Protein AF-A0A2V2U8J4-F1 (afdb_monomer_lite)

Sequence (188 aa):
MPHGMDAANDRAPTIDEIQKHIEYPDRRIRPIVYTMVSSGIRIGAWDYLQWKHVTPVNDDKDDIRAANLVVYAGDSEEYFSFITAEAYKSLKDWMDFRVSCGEKITGESWVIRDIWQTTNITYGANLGLATSPKKLKSSGIKRLLERALWEQGLRHPLPDGMKRHEWKAAHGFRKFYKSHAEQMMKPH

Foldseek 3Di:
DDDDPCPDQQAFDDPVLLVLLLPQPPLVRVLVLQCCLFFLDFLQQLQVDFQLQWAFDADPVRHGAKTKGFTPPPDPPTDITIGGPSSVVSLVVVVVVLVVLVADGDRRHRSDFFAADSDPDPDPDPGDGSPDTDRQGSVNVQVVSVVSCVVSVVDDDDDPPDDDDSHRRSVSSSNSCVVPPVVVPDDD

Radius of gyration: 18.16 Å; chains: 1; bounding box: 56×49×40 Å

pLDDT: mean 82.37, std 16.65, range [34.22, 97.12]

Secondary structure (DSSP, 8-state):
----------PPPPHHHHHHHHTSS-TTHHHHHHHHHHH---GGGGGT-BGGGEEEEE-TTS-EEEEEEEETTTSTT-EEEEEEHHHHHHHHHHHHHHHHTT----TTSBSSB--B--S-------PBPTTS--B--HHHHHHHHHHHHHHTTS--PPPTT----S--HHHHHHHHHHHHTTTTSS--

Structure (mmCIF, N/CA/C/O backbone):
data_AF-A0A2V2U8J4-F1
#
_entry.id   AF-A0A2V2U8J4-F1
#
loop_
_atom_site.group_PDB
_atom_site.id
_atom_site.type_symbol
_atom_site.label_atom_id
_atom_site.label_alt_id
_atom_site.label_comp_id
_atom_site.label_asym_id
_atom_site.label_entity_id
_atom_site.label_seq_id
_atom_site.pdbx_PDB_ins_code
_atom_site.Cartn_x
_atom_site.Cartn_y
_atom_site.Cartn_z
_atom_site.occupancy
_atom_site.B_iso_or_equiv
_atom_site.auth_seq_id
_atom_site.auth_comp_id
_atom_site.auth_asym_id
_atom_site.auth_atom_id
_atom_site.pdbx_PDB_model_num
ATOM 1 N N . MET A 1 1 ? 30.715 23.364 -22.825 1.00 34.22 1 MET A N 1
ATOM 2 C CA . MET A 1 1 ? 29.429 23.327 -22.093 1.00 34.22 1 MET A CA 1
ATOM 3 C C . MET A 1 1 ? 29.379 22.022 -21.312 1.00 34.22 1 MET A C 1
ATOM 5 O O . MET A 1 1 ? 29.713 21.011 -21.921 1.00 34.22 1 MET A O 1
ATOM 9 N N . PRO A 1 2 ? 29.062 21.995 -20.007 1.00 39.38 2 PRO A N 1
ATOM 10 C CA . PRO A 1 2 ? 28.991 20.736 -19.280 1.00 39.38 2 PRO A CA 1
ATOM 11 C C . PRO A 1 2 ? 27.713 19.985 -19.668 1.00 39.38 2 PRO A C 1
ATOM 13 O O . PRO A 1 2 ? 26.628 20.561 -19.715 1.00 39.38 2 PRO A O 1
ATOM 16 N N . HIS A 1 3 ? 27.873 18.700 -19.969 1.00 36.25 3 HIS A N 1
ATOM 17 C CA . HIS A 1 3 ? 26.808 17.761 -20.291 1.00 36.25 3 HIS A CA 1
ATOM 18 C C . HIS A 1 3 ? 25.951 17.549 -19.035 1.00 36.25 3 HIS A C 1
ATOM 20 O O . HIS A 1 3 ? 26.442 17.042 -18.024 1.00 36.25 3 HIS A O 1
ATOM 26 N N . GLY A 1 4 ? 24.687 17.976 -19.072 1.00 34.59 4 GLY A N 1
ATOM 27 C CA . GLY A 1 4 ? 23.721 17.638 -18.031 1.00 34.59 4 GLY A CA 1
ATOM 28 C C . GLY A 1 4 ? 23.604 16.120 -17.945 1.00 34.59 4 GLY A C 1
ATOM 29 O O . GLY A 1 4 ? 23.292 15.477 -18.941 1.00 34.59 4 GLY A O 1
ATOM 30 N N . MET A 1 5 ? 23.914 15.548 -16.782 1.00 38.03 5 MET A N 1
ATOM 31 C CA . MET A 1 5 ? 23.689 14.130 -16.515 1.00 38.03 5 MET A CA 1
ATOM 32 C C . MET A 1 5 ? 22.206 13.812 -16.728 1.00 38.03 5 MET A C 1
ATOM 34 O O . MET A 1 5 ? 21.353 14.425 -16.084 1.00 38.03 5 MET A O 1
ATOM 38 N N . ASP A 1 6 ? 21.917 12.829 -17.580 1.00 38.84 6 ASP A N 1
ATOM 39 C CA . ASP A 1 6 ? 20.588 12.256 -17.801 1.00 38.84 6 ASP A CA 1
ATOM 40 C C . ASP A 1 6 ? 20.015 11.668 -16.500 1.00 38.84 6 ASP A C 1
ATOM 42 O O . ASP A 1 6 ? 20.072 10.471 -16.213 1.00 38.84 6 ASP A O 1
ATOM 46 N N . ALA A 1 7 ? 19.431 12.522 -15.666 1.00 38.97 7 ALA A N 1
ATOM 47 C CA . ALA A 1 7 ? 18.685 12.122 -14.480 1.00 38.97 7 ALA A CA 1
ATOM 48 C C . ALA A 1 7 ? 17.275 11.582 -14.822 1.00 38.97 7 ALA A C 1
ATOM 50 O O . ALA A 1 7 ? 16.484 11.329 -13.912 1.00 38.97 7 ALA A O 1
ATOM 51 N N . ALA A 1 8 ? 16.944 11.396 -16.107 1.00 43.91 8 ALA A N 1
ATOM 52 C CA . ALA A 1 8 ? 15.561 11.401 -16.589 1.00 43.91 8 ALA A CA 1
ATOM 53 C C . ALA A 1 8 ? 15.042 10.118 -17.277 1.00 43.91 8 ALA A C 1
ATOM 55 O O . ALA A 1 8 ? 13.841 10.041 -17.505 1.00 43.91 8 ALA A O 1
ATOM 56 N N . ASN A 1 9 ? 15.856 9.086 -17.537 1.00 50.38 9 ASN A N 1
ATOM 57 C CA . ASN A 1 9 ? 15.427 7.940 -18.370 1.00 50.38 9 ASN A CA 1
ATOM 58 C C . ASN A 1 9 ? 14.847 6.724 -17.611 1.00 50.38 9 ASN A C 1
ATOM 60 O O . ASN A 1 9 ? 14.839 5.620 -18.142 1.00 50.38 9 ASN A O 1
ATOM 64 N N . ASP A 1 10 ? 14.341 6.890 -16.383 1.00 65.12 10 ASP A N 1
ATOM 65 C CA . ASP A 1 10 ? 13.552 5.820 -15.742 1.00 65.12 10 ASP A CA 1
ATOM 66 C C . ASP A 1 10 ? 12.086 5.943 -16.224 1.00 65.12 10 ASP A C 1
ATOM 68 O O . ASP A 1 10 ? 11.428 6.945 -15.909 1.00 65.12 10 ASP A O 1
ATOM 72 N N . ARG A 1 11 ? 11.551 4.958 -16.958 1.00 79.88 11 ARG A N 1
ATOM 73 C CA . ARG A 1 11 ? 10.154 4.969 -17.446 1.00 79.88 11 ARG A CA 1
ATOM 74 C C . ARG A 1 11 ? 9.144 4.658 -16.333 1.00 79.88 11 ARG A C 1
ATOM 76 O O . ARG A 1 11 ? 9.507 4.204 -15.246 1.00 79.88 11 ARG A O 1
ATOM 83 N N . ALA A 1 12 ? 7.863 4.920 -16.584 1.00 83.75 12 ALA A N 1
ATOM 84 C CA . ALA A 1 12 ? 6.789 4.368 -15.759 1.00 83.75 12 ALA A CA 1
ATOM 85 C C . ALA A 1 12 ? 6.578 2.875 -16.107 1.00 83.75 12 ALA A C 1
ATOM 87 O O . ALA A 1 12 ? 6.798 2.494 -17.264 1.00 83.75 12 ALA A O 1
ATOM 88 N N . PRO A 1 13 ? 6.178 2.028 -15.140 1.00 84.62 13 PRO A N 1
ATOM 89 C CA . PRO A 1 13 ? 5.751 0.666 -15.439 1.00 84.62 13 PRO A CA 1
ATOM 90 C C . PRO A 1 13 ? 4.494 0.678 -16.318 1.00 84.62 13 PRO A C 1
ATOM 92 O O . PRO A 1 13 ? 3.696 1.610 -16.239 1.00 84.62 13 PRO A O 1
ATOM 95 N N . THR A 1 14 ? 4.309 -0.343 -17.146 1.00 87.69 14 THR A N 1
ATOM 96 C CA . THR A 1 14 ? 3.076 -0.532 -17.922 1.00 87.69 14 THR A CA 1
ATOM 97 C C . THR A 1 14 ? 1.972 -1.141 -17.053 1.00 87.69 14 THR A C 1
ATOM 99 O O . THR A 1 14 ? 2.229 -1.645 -15.956 1.00 87.69 14 THR A O 1
ATOM 102 N N . ILE A 1 15 ? 0.728 -1.114 -17.541 1.00 87.81 15 ILE A N 1
ATOM 103 C CA . ILE A 1 15 ? -0.401 -1.768 -16.861 1.00 87.81 15 ILE A CA 1
ATOM 104 C C . ILE A 1 15 ? -0.136 -3.274 -16.715 1.00 87.81 15 ILE A C 1
ATOM 106 O O . ILE A 1 15 ? -0.320 -3.803 -15.623 1.00 87.81 15 ILE A O 1
ATOM 110 N N . ASP A 1 16 ? 0.380 -3.932 -17.754 1.00 88.94 16 ASP A N 1
ATOM 111 C CA . ASP A 1 16 ? 0.700 -5.366 -17.729 1.00 88.94 16 ASP A CA 1
ATOM 112 C C . ASP A 1 16 ? 1.779 -5.699 -16.688 1.00 88.94 16 ASP A C 1
ATOM 114 O O . ASP A 1 16 ? 1.677 -6.687 -15.963 1.00 88.94 16 ASP A O 1
ATOM 118 N N . GLU A 1 17 ? 2.802 -4.848 -16.548 1.00 89.00 17 GLU A N 1
ATOM 119 C CA . GLU A 1 17 ? 3.827 -5.022 -15.513 1.00 89.00 17 GLU A CA 1
ATOM 120 C C . GLU A 1 17 ? 3.247 -4.850 -14.105 1.00 89.00 17 GLU A C 1
ATOM 122 O O . GLU A 1 17 ? 3.617 -5.589 -13.192 1.00 89.00 17 GLU A O 1
ATOM 127 N N . ILE A 1 18 ? 2.324 -3.900 -13.916 1.00 90.56 18 ILE A N 1
ATOM 128 C CA . ILE A 1 18 ? 1.610 -3.716 -12.646 1.00 90.56 18 ILE A CA 1
ATOM 129 C C . ILE A 1 18 ? 0.734 -4.941 -12.351 1.00 90.56 18 ILE A C 1
ATOM 131 O O . ILE A 1 18 ? 0.767 -5.441 -11.225 1.00 90.56 18 ILE A O 1
ATOM 135 N N . GLN A 1 19 ? -0.005 -5.446 -13.343 1.00 91.25 19 GLN A N 1
ATOM 136 C CA . GLN A 1 19 ? -0.848 -6.640 -13.223 1.00 91.25 19 GLN A CA 1
ATOM 137 C C . GLN A 1 19 ? -0.022 -7.872 -12.849 1.00 91.25 19 GLN A C 1
ATOM 139 O O . GLN A 1 19 ? -0.317 -8.537 -11.859 1.00 91.25 19 GLN A O 1
ATOM 144 N N . LYS A 1 20 ? 1.093 -8.114 -13.539 1.00 92.19 20 LYS A N 1
ATOM 145 C CA . LYS A 1 20 ? 1.993 -9.217 -13.196 1.00 92.19 20 LYS A CA 1
ATOM 146 C C . LYS A 1 20 ? 2.594 -9.060 -11.797 1.00 92.19 20 LYS A C 1
ATOM 148 O O . LYS A 1 20 ? 2.809 -10.031 -11.077 1.00 92.19 20 LYS A O 1
ATOM 153 N N . HIS A 1 21 ? 2.853 -7.827 -11.361 1.00 90.31 21 HIS A N 1
ATOM 154 C CA . HIS A 1 21 ? 3.404 -7.590 -10.033 1.00 90.31 21 HIS A CA 1
ATOM 155 C C . HIS A 1 21 ? 2.421 -7.950 -8.907 1.00 90.31 21 HIS A C 1
ATOM 157 O O . HIS A 1 21 ? 2.830 -8.546 -7.911 1.00 90.31 21 HIS A O 1
ATOM 163 N N . ILE A 1 22 ? 1.129 -7.639 -9.064 1.00 92.56 22 ILE A N 1
ATOM 164 C CA . ILE A 1 22 ? 0.084 -7.949 -8.066 1.00 92.56 22 ILE A CA 1
ATOM 165 C C . ILE A 1 22 ? -0.332 -9.428 -8.024 1.00 92.56 22 ILE A C 1
ATOM 167 O O . ILE A 1 22 ? -1.088 -9.820 -7.128 1.00 92.56 22 ILE A O 1
ATOM 171 N N . GLU A 1 23 ? 0.130 -10.238 -8.978 1.00 91.69 23 GLU A N 1
ATOM 172 C CA . GLU A 1 23 ? -0.013 -11.701 -8.982 1.00 91.69 23 GLU A CA 1
ATOM 173 C C . GLU A 1 23 ? 0.997 -12.391 -8.058 1.00 91.69 23 GLU A C 1
ATOM 175 O O . GLU A 1 23 ? 0.894 -13.591 -7.801 1.00 91.69 23 GLU A O 1
ATOM 180 N N . TYR A 1 24 ? 1.957 -11.645 -7.503 1.00 91.69 24 TYR A N 1
ATOM 181 C CA . TYR A 1 24 ? 2.875 -12.187 -6.514 1.00 91.69 24 TYR A CA 1
ATOM 182 C C . TYR A 1 24 ? 2.126 -12.725 -5.280 1.00 91.69 24 TYR A C 1
ATOM 184 O O . TYR A 1 24 ? 1.291 -12.014 -4.718 1.00 91.69 24 TYR A O 1
ATOM 192 N N . PRO A 1 25 ? 2.434 -13.955 -4.817 1.00 88.62 25 PRO A N 1
ATOM 193 C CA . PRO A 1 25 ? 1.610 -14.680 -3.844 1.00 88.62 25 PRO A CA 1
ATOM 194 C C . PRO A 1 25 ? 1.528 -14.033 -2.452 1.00 88.62 25 PRO A C 1
ATOM 196 O O . PRO A 1 25 ? 0.667 -14.394 -1.648 1.00 88.62 25 PRO A O 1
ATOM 199 N N . ASP A 1 26 ? 2.397 -13.072 -2.135 1.00 89.50 26 ASP A N 1
ATOM 200 C CA . ASP A 1 26 ? 2.300 -12.320 -0.884 1.00 89.50 26 ASP A CA 1
ATOM 201 C C . ASP A 1 26 ? 1.118 -11.339 -0.918 1.00 89.50 26 ASP A C 1
ATOM 203 O O . ASP A 1 26 ? 1.124 -10.340 -1.642 1.00 89.50 26 ASP A O 1
ATOM 207 N N . ARG A 1 27 ? 0.129 -11.599 -0.053 1.00 91.50 27 ARG A N 1
ATOM 208 C CA . ARG A 1 27 ? -1.113 -10.819 0.095 1.00 91.50 27 ARG A CA 1
ATOM 209 C C . ARG A 1 27 ? -0.892 -9.325 0.333 1.00 91.50 27 ARG A C 1
ATOM 211 O O . ARG A 1 27 ? -1.808 -8.548 0.095 1.00 91.50 27 ARG A O 1
ATOM 218 N N . ARG A 1 28 ? 0.292 -8.909 0.793 1.00 93.31 28 ARG A N 1
ATOM 219 C CA . ARG A 1 28 ? 0.628 -7.497 1.027 1.00 93.31 28 ARG A CA 1
ATOM 220 C C . ARG A 1 28 ? 0.976 -6.752 -0.257 1.00 93.31 28 ARG A C 1
ATOM 222 O O . ARG A 1 28 ? 0.834 -5.535 -0.285 1.00 93.31 28 ARG A O 1
ATOM 229 N N . ILE A 1 29 ? 1.426 -7.433 -1.315 1.00 94.25 29 ILE A N 1
ATOM 230 C CA . ILE A 1 29 ? 1.850 -6.756 -2.550 1.00 94.25 29 ILE A CA 1
ATOM 231 C C . ILE A 1 29 ? 0.685 -6.021 -3.196 1.00 94.25 29 ILE A C 1
ATOM 233 O O . ILE A 1 29 ? 0.793 -4.827 -3.458 1.00 94.25 29 ILE A O 1
ATOM 237 N N . ARG A 1 30 ? -0.441 -6.707 -3.404 1.00 94.81 30 ARG A N 1
ATOM 238 C CA . ARG A 1 30 ? -1.624 -6.131 -4.052 1.00 94.81 30 ARG A CA 1
ATOM 239 C C . ARG A 1 30 ? -2.100 -4.816 -3.406 1.00 94.81 30 ARG A C 1
ATOM 241 O O . ARG A 1 30 ? -2.141 -3.816 -4.123 1.00 94.81 30 ARG A O 1
ATOM 248 N N . PRO A 1 31 ? -2.389 -4.749 -2.088 1.00 96.00 31 PRO A N 1
ATOM 249 C CA . PRO A 1 31 ? -2.800 -3.499 -1.454 1.00 96.00 31 PRO A CA 1
ATOM 250 C C . PRO A 1 31 ? -1.722 -2.411 -1.520 1.00 96.00 31 PRO A C 1
ATOM 252 O O . PRO A 1 31 ? -2.055 -1.249 -1.745 1.00 96.00 31 PRO A O 1
ATOM 255 N N . ILE A 1 32 ? -0.437 -2.759 -1.374 1.00 95.69 32 ILE A N 1
ATOM 256 C CA . ILE A 1 32 ? 0.660 -1.781 -1.463 1.00 95.69 32 ILE A CA 1
ATOM 257 C C . ILE A 1 32 ? 0.728 -1.173 -2.866 1.00 95.69 32 ILE A C 1
ATOM 259 O O . ILE A 1 32 ? 0.748 0.049 -3.005 1.00 95.69 32 ILE A O 1
ATOM 263 N N . VAL A 1 33 ? 0.756 -2.013 -3.902 1.00 94.62 33 VAL A N 1
ATOM 264 C CA . VAL A 1 33 ? 0.893 -1.576 -5.296 1.00 94.62 33 VAL A CA 1
ATOM 265 C C . VAL A 1 33 ? -0.298 -0.718 -5.700 1.00 94.62 33 VAL A C 1
ATOM 267 O O . VAL A 1 33 ? -0.092 0.399 -6.166 1.00 94.62 33 VAL A O 1
ATOM 270 N N . TYR A 1 34 ? -1.528 -1.173 -5.453 1.00 95.06 34 TYR A N 1
ATOM 271 C CA . TYR A 1 34 ? -2.722 -0.395 -5.784 1.00 95.06 34 TYR A CA 1
A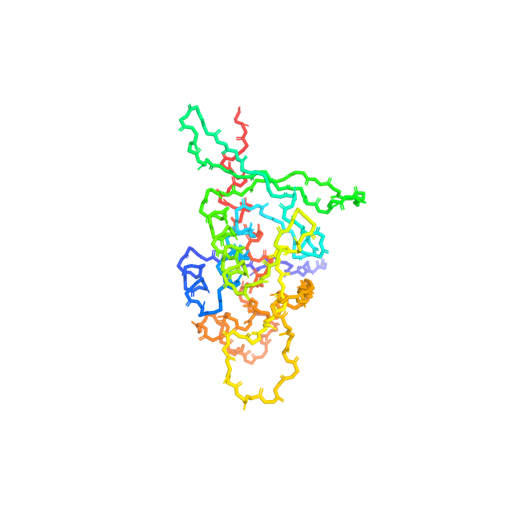TOM 272 C C . TYR A 1 34 ? -2.781 0.942 -5.053 1.00 95.06 34 TYR A C 1
ATOM 274 O O . TYR A 1 34 ? -3.079 1.956 -5.680 1.00 95.06 34 TYR A O 1
ATOM 282 N N . THR A 1 35 ? -2.429 0.983 -3.766 1.00 95.31 35 THR A N 1
ATOM 283 C CA . THR A 1 35 ? -2.361 2.246 -3.017 1.00 95.31 35 THR A CA 1
ATOM 284 C C . THR A 1 35 ? -1.351 3.192 -3.660 1.00 95.31 35 THR A C 1
ATOM 286 O O . THR A 1 35 ? -1.683 4.339 -3.941 1.00 95.31 35 THR A O 1
ATOM 289 N N . MET A 1 36 ? -0.132 2.731 -3.956 1.00 93.94 36 MET A N 1
ATOM 290 C CA . MET A 1 36 ? 0.917 3.587 -4.527 1.00 93.94 36 MET A CA 1
ATOM 291 C C . MET A 1 36 ? 0.596 4.074 -5.944 1.00 93.94 36 MET A C 1
ATOM 293 O O . MET A 1 36 ? 0.902 5.217 -6.276 1.00 93.94 36 MET A O 1
ATOM 297 N N . VAL A 1 37 ? -0.015 3.217 -6.763 1.00 93.19 37 VAL A N 1
ATOM 298 C CA . VAL A 1 37 ? -0.420 3.526 -8.141 1.00 93.19 37 VAL A CA 1
ATOM 299 C C . VAL A 1 37 ? -1.605 4.497 -8.184 1.00 93.19 37 VAL A C 1
ATOM 301 O O . VAL A 1 37 ? -1.643 5.340 -9.075 1.00 93.19 37 VAL A O 1
ATOM 304 N N . SER A 1 38 ? -2.538 4.422 -7.228 1.00 92.88 38 SER A N 1
ATOM 305 C CA . SER A 1 38 ? -3.745 5.269 -7.211 1.00 92.88 38 SER A CA 1
ATOM 306 C C . SER A 1 38 ? -3.598 6.596 -6.467 1.00 92.88 38 SER A C 1
ATOM 308 O O . SER A 1 38 ? -4.267 7.544 -6.844 1.00 92.88 38 SER A O 1
ATOM 310 N N . SER A 1 39 ? -2.727 6.682 -5.457 1.00 92.44 39 SER A N 1
ATOM 311 C CA . SER A 1 39 ? -2.531 7.905 -4.647 1.00 92.44 39 SER A CA 1
ATOM 312 C C . SER A 1 39 ? -1.258 8.683 -4.970 1.00 92.44 39 SER A C 1
ATOM 314 O O . SER A 1 39 ? -1.080 9.829 -4.552 1.00 92.44 39 SER A O 1
ATOM 316 N N . GLY A 1 40 ? -0.296 8.042 -5.638 1.00 90.06 40 GLY A N 1
ATOM 317 C CA . GLY A 1 40 ? 1.010 8.637 -5.910 1.00 90.06 40 GLY A CA 1
ATOM 318 C C . GLY A 1 40 ? 1.862 8.907 -4.661 1.00 90.06 40 GLY A C 1
ATOM 319 O O . GLY A 1 40 ? 2.853 9.646 -4.753 1.00 90.06 40 GLY A O 1
ATOM 320 N N . ILE A 1 41 ? 1.529 8.331 -3.497 1.00 93.12 41 ILE A N 1
ATOM 321 C CA . ILE A 1 41 ? 2.289 8.534 -2.256 1.00 93.12 41 ILE A CA 1
ATOM 322 C C . ILE A 1 41 ? 3.754 8.109 -2.386 1.00 93.12 41 ILE A C 1
ATOM 324 O O . ILE A 1 41 ? 4.131 7.212 -3.144 1.00 93.12 41 ILE A O 1
ATOM 328 N N . ARG A 1 42 ? 4.624 8.766 -1.615 1.00 91.62 42 ARG A N 1
ATOM 329 C CA . ARG A 1 42 ? 6.026 8.344 -1.485 1.00 91.62 42 ARG A CA 1
ATOM 330 C C . ARG A 1 42 ? 6.096 7.099 -0.606 1.00 91.62 42 ARG A C 1
ATOM 332 O O . ARG A 1 42 ? 5.315 6.953 0.325 1.00 91.62 42 ARG A O 1
ATOM 33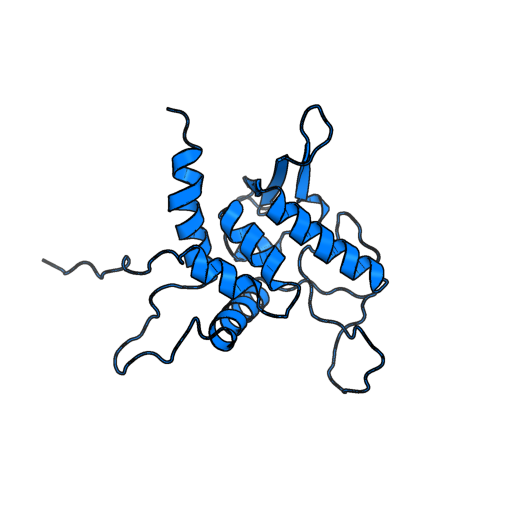9 N N . ILE A 1 43 ? 7.104 6.252 -0.817 1.00 92.69 43 ILE A N 1
ATOM 340 C CA . ILE A 1 43 ? 7.282 5.040 -0.001 1.00 92.69 43 ILE A CA 1
ATOM 341 C C . ILE A 1 43 ? 7.457 5.325 1.501 1.00 92.69 43 ILE A C 1
ATOM 343 O O . ILE A 1 43 ? 7.074 4.501 2.323 1.00 92.69 43 ILE A O 1
ATOM 347 N N . GLY A 1 44 ? 7.998 6.491 1.866 1.00 92.25 44 GLY A N 1
ATOM 348 C CA . GLY A 1 44 ? 8.128 6.905 3.266 1.00 92.25 44 GLY A CA 1
ATOM 349 C C . GLY A 1 44 ? 6.785 7.125 3.969 1.00 92.25 44 GLY A C 1
ATOM 350 O O . GLY A 1 44 ? 6.713 6.971 5.180 1.00 92.25 44 GLY A O 1
ATOM 351 N N . ALA A 1 45 ? 5.705 7.401 3.228 1.00 93.19 45 ALA A N 1
ATOM 352 C CA . ALA A 1 45 ? 4.374 7.581 3.808 1.00 93.19 45 ALA A CA 1
ATOM 353 C C . ALA A 1 45 ? 3.898 6.343 4.580 1.00 93.19 45 ALA A C 1
ATOM 355 O O . ALA A 1 45 ? 3.227 6.466 5.601 1.00 93.19 45 ALA A O 1
ATOM 356 N N . TRP A 1 46 ? 4.297 5.147 4.138 1.00 94.50 46 TRP A N 1
ATOM 357 C CA . TRP A 1 46 ? 3.944 3.896 4.804 1.00 94.50 46 TRP A CA 1
ATOM 358 C C . TRP A 1 46 ? 4.426 3.812 6.257 1.00 94.50 46 TRP A C 1
ATOM 360 O O . TRP A 1 46 ? 3.845 3.064 7.039 1.00 94.50 46 TRP A O 1
ATOM 370 N N . ASP A 1 47 ? 5.438 4.594 6.650 1.00 93.94 47 ASP A N 1
ATOM 371 C CA . ASP A 1 47 ? 5.893 4.641 8.040 1.00 93.94 47 ASP A CA 1
ATOM 372 C C . ASP A 1 47 ? 4.886 5.327 8.985 1.00 93.94 47 ASP A C 1
ATOM 374 O O . ASP A 1 47 ? 5.008 5.162 10.201 1.00 93.94 47 ASP A O 1
ATOM 378 N N . TYR A 1 48 ? 3.884 6.029 8.449 1.00 93.94 48 TYR A N 1
ATOM 379 C CA . TYR A 1 48 ? 2.899 6.825 9.193 1.00 93.94 48 TYR A CA 1
ATOM 380 C C . TYR A 1 48 ? 1.458 6.318 9.010 1.00 93.94 48 TYR A C 1
ATOM 382 O O . TYR A 1 48 ? 0.550 6.734 9.728 1.00 93.94 48 TYR A O 1
ATOM 390 N N . LEU A 1 49 ? 1.220 5.408 8.061 1.00 95.06 49 LEU A N 1
ATOM 391 C CA . LEU A 1 49 ? -0.128 4.967 7.705 1.00 95.06 49 LEU A CA 1
ATOM 392 C C . LEU A 1 49 ? -0.711 3.965 8.715 1.00 95.06 49 LEU A C 1
ATOM 394 O O . LEU A 1 49 ? -0.274 2.814 8.823 1.00 95.06 49 LEU A O 1
ATOM 398 N N . GLN A 1 50 ? -1.764 4.406 9.401 1.00 96.44 50 GLN A N 1
ATOM 399 C CA . GLN A 1 50 ? -2.640 3.612 10.259 1.00 96.44 50 GLN A CA 1
ATOM 400 C C . GLN A 1 50 ? -4.029 3.509 9.623 1.00 96.44 50 GLN A C 1
ATOM 402 O O . GLN A 1 50 ? -4.370 4.297 8.741 1.00 96.44 50 GLN A O 1
ATOM 407 N N . TRP A 1 51 ? -4.837 2.547 10.062 1.00 97.12 51 TRP A N 1
ATOM 408 C CA . TRP A 1 51 ? -6.144 2.285 9.462 1.00 97.12 51 TRP A CA 1
ATOM 409 C C . TRP A 1 51 ? -7.095 3.485 9.522 1.00 97.12 51 TRP A C 1
ATOM 411 O O . TRP A 1 51 ? -7.797 3.751 8.556 1.00 97.12 51 TRP A O 1
ATOM 421 N N . LYS A 1 52 ? -7.042 4.281 10.597 1.00 96.69 52 LYS A N 1
ATOM 422 C CA . LYS A 1 52 ? -7.824 5.521 10.747 1.00 96.69 52 LYS A CA 1
ATOM 423 C C . LYS A 1 52 ? -7.518 6.587 9.690 1.00 96.69 52 LYS A C 1
ATOM 425 O O . LYS A 1 52 ? -8.292 7.521 9.544 1.00 96.69 52 LYS A O 1
ATOM 430 N N . HIS A 1 53 ? -6.381 6.485 8.998 1.00 96.69 53 HIS A N 1
ATOM 431 C CA . HIS A 1 53 ? -5.995 7.419 7.938 1.00 96.69 53 HIS A CA 1
ATOM 432 C C . HIS A 1 53 ? -6.597 7.043 6.578 1.00 96.69 53 HIS A C 1
ATOM 434 O O . HIS A 1 53 ? -6.360 7.764 5.613 1.00 96.69 53 HIS A O 1
ATOM 440 N N . VAL A 1 54 ? -7.326 5.925 6.487 1.00 96.69 54 VAL A N 1
ATOM 441 C CA . VAL A 1 54 ? -8.000 5.457 5.273 1.00 96.69 54 VAL A CA 1
ATOM 442 C C . VAL A 1 54 ? -9.508 5.535 5.493 1.00 96.69 54 VAL A C 1
ATOM 444 O O . VAL A 1 54 ? -10.078 4.710 6.206 1.00 96.69 54 VAL A O 1
ATOM 447 N N . THR A 1 55 ? -10.164 6.500 4.853 1.00 95.75 55 THR A N 1
ATOM 448 C CA . THR A 1 55 ? -11.607 6.730 5.021 1.00 95.75 55 THR A CA 1
ATOM 449 C C . THR A 1 55 ? -12.325 6.515 3.691 1.00 95.75 55 THR A C 1
ATOM 451 O O . THR A 1 55 ? -12.032 7.250 2.746 1.00 95.75 55 THR A O 1
ATOM 454 N N . PRO A 1 56 ? -13.239 5.533 3.571 1.00 94.81 56 PRO A N 1
ATOM 455 C CA . PRO A 1 56 ? -13.988 5.324 2.336 1.00 94.81 56 PRO A CA 1
ATOM 456 C C . PRO A 1 56 ? -14.868 6.536 2.015 1.00 94.81 56 PRO A C 1
ATOM 458 O O . PRO A 1 56 ? -15.371 7.217 2.907 1.00 94.81 56 PRO A O 1
ATOM 461 N N . VAL A 1 57 ? -15.029 6.795 0.722 1.00 92.50 57 VAL A N 1
ATOM 462 C CA . VAL A 1 57 ? -15.917 7.808 0.160 1.00 92.50 57 VAL A CA 1
ATOM 463 C C . VAL A 1 57 ? -16.971 7.069 -0.652 1.00 92.50 57 VAL A C 1
ATOM 465 O O . VAL A 1 57 ? -16.651 6.442 -1.670 1.00 92.50 57 VAL A O 1
ATOM 468 N N . ASN A 1 58 ? -18.209 7.139 -0.178 1.00 92.06 58 ASN A N 1
ATOM 469 C CA . ASN A 1 58 ? -19.350 6.461 -0.778 1.00 92.06 58 ASN A CA 1
ATOM 470 C C . ASN A 1 58 ? -20.120 7.423 -1.691 1.00 92.06 58 ASN A C 1
ATOM 472 O O . ASN A 1 58 ? -20.044 8.641 -1.517 1.00 92.06 58 ASN A O 1
ATOM 476 N N . ASP A 1 59 ? -20.836 6.883 -2.674 1.00 86.06 59 ASP A N 1
ATOM 477 C CA . ASP A 1 59 ? -21.830 7.644 -3.432 1.00 86.06 59 ASP A CA 1
ATOM 478 C C . ASP A 1 59 ? -23.204 7.658 -2.742 1.00 86.06 59 ASP A C 1
ATOM 480 O O . ASP A 1 59 ? -23.392 7.099 -1.662 1.00 86.06 59 ASP A O 1
ATOM 484 N N . ASP A 1 60 ? -24.187 8.277 -3.398 1.00 85.00 60 ASP A N 1
ATOM 485 C CA . ASP A 1 60 ? -25.571 8.367 -2.916 1.00 85.00 60 ASP A CA 1
ATOM 486 C C . ASP A 1 60 ? -26.257 6.997 -2.737 1.00 85.00 60 ASP A C 1
ATOM 488 O O . ASP A 1 60 ? -27.320 6.912 -2.122 1.00 85.00 60 ASP A O 1
ATOM 492 N N . LYS A 1 61 ? -25.681 5.921 -3.292 1.00 86.19 61 LYS A N 1
ATOM 493 C CA . LYS A 1 61 ? -26.165 4.537 -3.175 1.00 86.19 61 LYS A CA 1
ATOM 494 C C . LYS A 1 61 ? -25.394 3.729 -2.128 1.00 86.19 61 LYS A C 1
ATOM 496 O O . LYS A 1 61 ? -25.620 2.528 -2.022 1.00 86.19 61 LYS A O 1
ATOM 501 N N . ASP A 1 62 ? -24.531 4.387 -1.356 1.00 82.62 62 ASP A N 1
ATOM 502 C CA . ASP A 1 62 ? -23.635 3.787 -0.364 1.00 82.62 62 ASP A CA 1
ATOM 503 C C . ASP A 1 62 ? -22.554 2.864 -0.973 1.00 82.62 62 ASP A C 1
ATOM 505 O O . ASP A 1 62 ? -21.903 2.089 -0.269 1.00 82.62 62 ASP A O 1
ATOM 509 N N . ASP A 1 63 ? -22.309 2.973 -2.28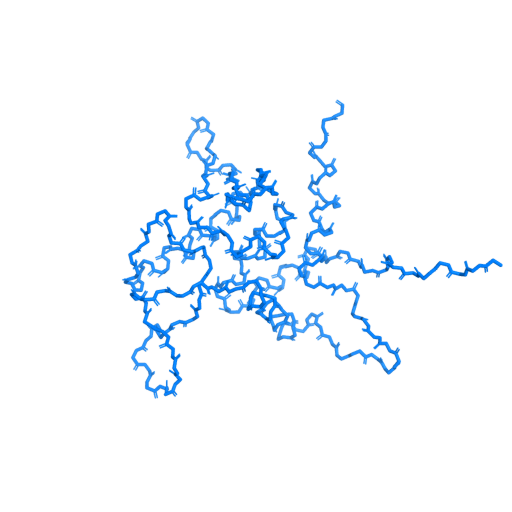7 1.00 86.88 63 ASP A N 1
ATOM 510 C CA . ASP A 1 63 ? -21.246 2.238 -2.971 1.00 86.88 63 ASP A CA 1
ATOM 511 C C . ASP A 1 63 ? -19.909 2.986 -2.849 1.00 86.88 63 ASP A C 1
ATOM 513 O O . ASP A 1 63 ? -19.812 4.191 -3.097 1.00 86.88 63 ASP A O 1
ATOM 517 N N . ILE A 1 64 ? -18.834 2.262 -2.523 1.00 89.94 64 ILE A N 1
ATOM 518 C CA . ILE A 1 64 ? -17.494 2.846 -2.365 1.00 89.94 64 ILE A CA 1
ATOM 519 C C . ILE A 1 64 ? -16.955 3.295 -3.726 1.00 89.94 64 ILE A C 1
ATOM 521 O O . ILE A 1 64 ? -16.652 2.470 -4.590 1.00 89.94 64 ILE A O 1
ATOM 525 N N . ARG A 1 65 ? -16.761 4.606 -3.899 1.00 89.94 65 ARG A N 1
ATOM 526 C CA . ARG A 1 65 ? -16.191 5.204 -5.121 1.00 89.94 65 ARG A CA 1
ATOM 527 C C . ARG A 1 65 ? -14.694 5.439 -5.027 1.00 89.94 65 ARG A C 1
ATOM 529 O O . ARG A 1 65 ? -13.970 5.250 -6.003 1.00 89.94 65 ARG A O 1
ATOM 536 N N . ALA A 1 66 ? -14.232 5.847 -3.856 1.00 92.25 66 ALA A N 1
ATOM 537 C CA . ALA A 1 66 ? -12.832 6.116 -3.571 1.00 92.25 66 ALA A CA 1
ATOM 538 C C . ALA A 1 66 ? -12.585 5.963 -2.069 1.00 92.25 66 ALA A C 1
ATOM 540 O O . ALA A 1 66 ? -13.501 5.677 -1.302 1.00 92.25 66 ALA A O 1
ATOM 541 N N . ALA A 1 67 ? -11.355 6.187 -1.626 1.00 94.56 67 ALA A N 1
ATOM 542 C CA . ALA A 1 67 ? -11.091 6.473 -0.224 1.00 94.56 67 ALA A CA 1
ATOM 543 C C . ALA A 1 67 ? -10.117 7.643 -0.090 1.00 94.56 67 ALA A C 1
ATOM 545 O O . ALA A 1 67 ? -9.167 7.763 -0.864 1.00 94.56 67 ALA A O 1
ATOM 546 N N . ASN A 1 68 ? -10.366 8.498 0.897 1.00 94.62 68 ASN A N 1
ATOM 547 C CA . ASN A 1 68 ? -9.446 9.539 1.323 1.00 94.62 68 ASN A CA 1
ATOM 548 C C . ASN A 1 68 ? -8.301 8.913 2.129 1.00 94.62 68 ASN A C 1
ATOM 550 O O . ASN A 1 68 ? -8.516 8.011 2.942 1.00 94.62 68 ASN A O 1
ATOM 554 N N . LEU A 1 69 ? -7.095 9.420 1.910 1.00 95.56 69 LEU A N 1
ATOM 555 C CA . LEU A 1 69 ? -5.868 8.981 2.547 1.00 95.56 69 LEU A CA 1
ATOM 556 C C . LEU A 1 69 ? -5.170 10.181 3.188 1.00 95.56 69 LEU A C 1
ATOM 558 O O . LEU A 1 69 ? -4.768 11.110 2.488 1.00 95.56 69 LEU A O 1
ATOM 562 N N . VAL A 1 70 ? -4.968 10.135 4.505 1.00 95.69 70 VAL A N 1
ATOM 563 C CA . VAL A 1 70 ? -4.154 11.129 5.225 1.00 95.69 70 VAL A CA 1
ATOM 564 C C . VAL A 1 70 ? -2.697 10.684 5.203 1.00 95.69 70 VAL A C 1
ATOM 566 O O . VAL A 1 70 ? -2.314 9.694 5.833 1.00 95.69 70 VAL A O 1
ATOM 569 N N . VAL A 1 71 ? -1.876 11.385 4.430 1.00 93.62 71 VAL A N 1
ATOM 570 C CA . VAL A 1 71 ? -0.475 11.040 4.199 1.00 93.62 71 VAL A CA 1
ATOM 571 C C . VAL A 1 71 ? 0.406 11.836 5.150 1.00 93.62 71 VAL A C 1
ATOM 573 O O . VAL A 1 71 ? 0.208 13.034 5.281 1.00 93.62 71 VAL A O 1
ATOM 576 N N . TYR A 1 72 ? 1.390 11.179 5.776 1.00 92.25 72 TYR A N 1
ATOM 577 C CA . TYR A 1 72 ? 2.268 11.789 6.788 1.00 92.25 72 TYR A CA 1
ATOM 578 C C . TYR A 1 72 ? 1.496 12.418 7.959 1.00 92.25 72 TYR A C 1
ATOM 580 O O . TYR A 1 72 ? 1.807 13.516 8.402 1.00 92.25 72 TYR A O 1
ATOM 588 N N . ALA A 1 73 ? 0.484 11.703 8.457 1.00 87.69 73 ALA A N 1
ATOM 589 C CA . ALA A 1 73 ? -0.364 12.184 9.541 1.00 87.69 73 ALA A CA 1
ATOM 590 C C . ALA A 1 73 ? 0.452 12.636 10.770 1.00 87.69 73 ALA A C 1
ATOM 592 O O . ALA A 1 73 ? 1.245 11.855 11.311 1.00 87.69 73 ALA A O 1
ATOM 593 N N . GLY A 1 74 ? 0.228 13.874 11.214 1.00 86.12 74 GLY A N 1
ATOM 594 C CA . GLY A 1 74 ? 0.927 14.507 12.336 1.00 86.12 74 GLY A CA 1
ATOM 595 C C . GLY A 1 74 ? 2.332 15.042 12.024 1.00 86.12 74 GLY A C 1
ATOM 596 O O . GLY A 1 74 ? 3.034 15.445 12.951 1.00 86.12 74 GLY A O 1
ATOM 597 N N . ASP A 1 75 ? 2.752 15.039 10.758 1.00 91.38 75 ASP A N 1
ATOM 598 C CA . ASP A 1 75 ? 4.010 15.622 10.276 1.00 91.38 75 ASP A CA 1
ATOM 599 C C . ASP A 1 75 ? 3.760 16.985 9.597 1.00 91.38 75 ASP A C 1
ATOM 601 O O . ASP A 1 75 ? 2.643 17.287 9.175 1.00 91.38 75 ASP A O 1
ATOM 605 N N . SER A 1 76 ? 4.788 17.827 9.456 1.00 87.88 76 SER A N 1
ATOM 606 C CA . SER A 1 76 ? 4.653 19.109 8.745 1.00 87.88 76 SER A CA 1
ATOM 607 C C . SER A 1 76 ? 4.434 18.934 7.239 1.00 87.88 76 SER A C 1
ATOM 609 O O . SER A 1 76 ? 3.948 19.856 6.585 1.00 87.88 76 SER A O 1
ATOM 611 N N . GLU A 1 77 ? 4.764 17.761 6.690 1.00 89.62 77 GLU A N 1
ATOM 612 C CA . GLU A 1 77 ? 4.464 17.370 5.312 1.00 89.62 77 GLU A CA 1
ATOM 613 C C . GLU A 1 77 ? 3.104 16.658 5.155 1.00 89.62 77 GLU A C 1
ATOM 615 O O . GLU A 1 77 ? 2.909 15.951 4.163 1.00 89.62 77 GLU A O 1
ATOM 620 N N . GLU A 1 78 ? 2.167 16.792 6.104 1.00 93.00 78 GLU A N 1
ATOM 621 C CA . GLU A 1 78 ? 0.836 16.181 5.994 1.00 93.00 78 GLU A CA 1
ATOM 622 C C . GLU A 1 78 ? 0.073 16.679 4.752 1.00 93.00 78 GLU A C 1
ATOM 624 O O . GLU A 1 78 ? -0.006 17.878 4.476 1.00 93.00 78 GLU A O 1
ATOM 629 N N . TYR A 1 79 ? -0.514 15.754 3.987 1.00 91.88 79 TYR A N 1
ATOM 630 C CA . TYR A 1 79 ? -1.428 16.086 2.890 1.00 91.88 79 TYR A CA 1
ATOM 631 C C . TYR A 1 79 ? -2.488 15.006 2.684 1.00 91.88 79 TYR A C 1
ATOM 633 O O . TYR A 1 79 ? -2.291 13.836 3.018 1.00 91.88 79 TYR A O 1
ATOM 641 N N . PHE A 1 80 ? -3.604 15.392 2.068 1.00 93.00 80 PHE A N 1
ATOM 642 C CA . PHE A 1 80 ? -4.638 14.456 1.636 1.00 93.00 80 PHE A CA 1
ATOM 643 C C . PHE A 1 80 ? -4.356 13.928 0.231 1.00 93.00 80 PHE A C 1
ATOM 645 O O . PHE A 1 80 ? -3.917 14.657 -0.661 1.00 93.00 80 PHE A O 1
ATOM 652 N N . SER A 1 81 ? -4.633 12.647 0.029 1.00 93.50 81 SER A N 1
ATOM 653 C CA . SER A 1 81 ? -4.631 11.991 -1.274 1.00 93.50 81 SER A CA 1
ATOM 654 C C . SER A 1 81 ? -5.840 11.065 -1.382 1.00 93.50 81 SER A C 1
ATOM 656 O O . SER A 1 81 ? -6.531 10.823 -0.397 1.00 93.50 81 SER A O 1
ATOM 658 N N . PHE A 1 82 ? -6.094 10.528 -2.568 1.00 92.94 82 PHE A N 1
ATOM 659 C CA . PHE A 1 82 ? -7.193 9.602 -2.804 1.00 92.94 82 PHE A CA 1
ATOM 660 C C . PHE A 1 82 ? -6.670 8.291 -3.372 1.00 92.94 82 PHE A C 1
ATOM 662 O O . PHE A 1 82 ? -5.675 8.259 -4.092 1.00 92.94 82 PHE A O 1
ATOM 669 N N . ILE A 1 83 ? -7.350 7.202 -3.041 1.00 94.75 83 ILE A N 1
ATOM 670 C CA . ILE A 1 83 ? -7.145 5.890 -3.652 1.00 94.75 83 ILE A CA 1
ATOM 671 C C . ILE A 1 83 ? -8.436 5.434 -4.326 1.00 94.75 83 ILE A C 1
ATOM 673 O O . ILE A 1 83 ? -9.531 5.834 -3.923 1.00 94.75 83 ILE A O 1
ATOM 677 N N . THR A 1 84 ? -8.318 4.587 -5.348 1.00 94.00 84 THR A N 1
ATOM 678 C CA . THR A 1 84 ? -9.492 4.040 -6.041 1.00 94.00 84 THR A CA 1
ATOM 679 C C . THR A 1 84 ? -10.247 3.037 -5.165 1.00 94.00 84 THR A C 1
ATOM 681 O O . THR A 1 84 ? -9.713 2.520 -4.176 1.00 94.00 84 THR A O 1
ATOM 684 N N . ALA A 1 85 ? -11.485 2.717 -5.545 1.00 93.88 85 ALA A N 1
ATOM 685 C CA . ALA A 1 85 ? -12.285 1.697 -4.873 1.00 93.88 85 ALA A CA 1
ATOM 686 C C . ALA A 1 85 ? -11.586 0.322 -4.833 1.00 93.88 85 ALA A C 1
ATOM 688 O O . ALA A 1 85 ? -11.634 -0.364 -3.812 1.00 93.88 85 ALA A O 1
ATOM 689 N N . GLU A 1 86 ? -10.871 -0.077 -5.892 1.00 93.62 86 GLU A N 1
ATOM 690 C CA . GLU A 1 86 ? -10.131 -1.349 -5.944 1.00 93.62 86 GLU A CA 1
ATOM 691 C C . GLU A 1 86 ? -8.950 -1.371 -4.967 1.00 93.62 86 GLU A C 1
ATOM 693 O O . GLU A 1 86 ? -8.664 -2.401 -4.339 1.00 93.62 86 GLU A O 1
ATOM 698 N N . ALA A 1 87 ? -8.271 -0.229 -4.819 1.00 95.00 87 ALA A N 1
ATOM 699 C CA . ALA A 1 87 ? -7.189 -0.060 -3.860 1.00 95.00 87 ALA A CA 1
ATOM 700 C C . ALA A 1 87 ? -7.716 -0.145 -2.424 1.00 95.00 87 ALA A C 1
ATOM 702 O O . ALA A 1 87 ? -7.162 -0.892 -1.614 1.00 95.00 87 ALA A O 1
ATOM 703 N N . TYR A 1 88 ? -8.824 0.545 -2.131 1.00 96.38 88 TYR A N 1
ATOM 704 C CA . TYR A 1 88 ? -9.492 0.449 -0.836 1.00 96.38 88 TYR A CA 1
ATOM 705 C C . TYR A 1 88 ? -9.950 -0.982 -0.538 1.00 96.38 88 TYR A C 1
ATOM 707 O O . TYR A 1 88 ? -9.657 -1.507 0.534 1.00 96.38 88 TYR A O 1
ATOM 715 N N . LYS A 1 89 ? -10.600 -1.654 -1.494 1.00 95.62 89 LYS A N 1
ATOM 716 C CA . LYS A 1 89 ? -11.054 -3.040 -1.329 1.00 95.62 89 LYS A CA 1
ATOM 717 C C . LYS A 1 89 ? -9.891 -3.986 -1.036 1.00 95.62 89 LYS A C 1
ATOM 719 O O . LYS A 1 89 ? -9.972 -4.772 -0.102 1.00 95.62 89 LYS A O 1
ATOM 724 N N . SER A 1 90 ? -8.775 -3.853 -1.752 1.00 96.06 90 SER A N 1
ATOM 725 C CA . SER A 1 90 ? -7.580 -4.669 -1.499 1.00 96.06 90 SER A CA 1
ATOM 726 C C . SER A 1 90 ? -6.966 -4.413 -0.120 1.00 96.06 90 SER A C 1
ATOM 728 O O . SER A 1 90 ? -6.464 -5.343 0.512 1.00 96.06 90 SER A O 1
ATOM 730 N N . LEU A 1 91 ? -6.997 -3.164 0.364 1.00 96.56 91 LEU A N 1
ATOM 731 C CA . LEU A 1 91 ? -6.601 -2.843 1.736 1.00 96.56 91 LEU A CA 1
ATOM 732 C C . LEU A 1 91 ? -7.555 -3.484 2.741 1.00 96.56 91 LEU A C 1
ATOM 734 O O . LEU A 1 91 ? -7.093 -4.126 3.680 1.00 96.56 91 LEU A O 1
ATOM 738 N N . LYS A 1 92 ? -8.865 -3.357 2.526 1.00 96.12 92 LYS A N 1
ATOM 739 C CA . LYS A 1 92 ? -9.884 -3.948 3.390 1.00 96.12 92 LYS A CA 1
ATOM 740 C C . LYS A 1 92 ? -9.739 -5.469 3.463 1.00 96.12 92 LYS A C 1
ATOM 742 O O . LYS A 1 92 ? -9.670 -5.994 4.564 1.00 96.12 92 LYS A O 1
ATOM 747 N N . ASP A 1 93 ? -9.575 -6.154 2.333 1.00 95.94 93 ASP A N 1
ATOM 748 C CA . ASP A 1 93 ? -9.365 -7.607 2.278 1.00 95.94 93 ASP A CA 1
ATOM 749 C C . ASP A 1 93 ? -8.121 -8.035 3.082 1.00 95.94 93 ASP A C 1
ATOM 751 O O . ASP A 1 93 ? -8.118 -9.062 3.764 1.00 95.94 93 ASP A O 1
ATOM 755 N N . TRP A 1 94 ? -7.051 -7.233 3.040 1.00 95.38 94 TRP A N 1
ATOM 756 C CA . TRP A 1 94 ? -5.854 -7.451 3.855 1.00 95.38 94 TRP A CA 1
ATOM 757 C C . TRP A 1 94 ? -6.112 -7.260 5.358 1.00 95.38 94 TRP A C 1
ATOM 759 O O . TRP A 1 94 ? -5.621 -8.046 6.174 1.00 95.38 94 TRP A O 1
ATOM 769 N N . MET A 1 95 ? -6.886 -6.240 5.733 1.00 95.50 95 MET A N 1
ATOM 770 C CA . MET A 1 95 ? -7.285 -6.004 7.123 1.00 95.50 95 MET A CA 1
ATOM 771 C C . MET A 1 95 ? -8.212 -7.116 7.627 1.00 95.50 95 MET A C 1
ATOM 773 O O . MET A 1 95 ? -7.962 -7.692 8.682 1.00 95.50 95 MET A O 1
ATOM 777 N N . ASP A 1 96 ? -9.215 -7.509 6.850 1.00 95.44 96 ASP A N 1
ATOM 778 C CA . ASP A 1 96 ? -10.139 -8.590 7.193 1.00 95.44 96 ASP A CA 1
ATOM 779 C C . ASP A 1 96 ? -9.396 -9.928 7.352 1.00 95.44 96 ASP A C 1
ATOM 781 O O . ASP A 1 96 ? -9.653 -10.683 8.291 1.00 95.44 96 ASP A O 1
ATOM 785 N N . PHE A 1 97 ? -8.399 -10.200 6.501 1.00 93.25 97 PHE A N 1
ATOM 786 C CA . PHE A 1 97 ? -7.526 -11.365 6.655 1.00 93.25 97 PHE A CA 1
ATOM 787 C C . PHE A 1 97 ? -6.784 -11.357 8.000 1.00 93.25 97 PHE A C 1
ATOM 789 O O . PHE A 1 97 ? -6.748 -12.373 8.694 1.00 93.25 97 PHE A O 1
ATOM 796 N N . ARG A 1 98 ? -6.233 -10.215 8.416 1.00 92.31 98 ARG A N 1
ATOM 797 C CA . ARG A 1 98 ? -5.582 -10.077 9.729 1.00 92.31 98 ARG A CA 1
ATOM 798 C C . ARG A 1 98 ? -6.554 -10.331 10.882 1.00 92.31 98 ARG A C 1
ATOM 800 O O . ARG A 1 98 ? -6.192 -11.050 11.814 1.00 92.31 98 ARG A O 1
ATOM 807 N N . VAL A 1 99 ? -7.788 -9.825 10.788 1.00 92.69 99 VAL A N 1
ATOM 808 C CA . VAL A 1 99 ? -8.859 -10.125 11.759 1.00 92.69 99 VAL A CA 1
ATOM 809 C C . VAL A 1 99 ? -9.147 -11.623 11.806 1.00 92.69 99 VAL A C 1
ATOM 811 O O . VAL A 1 99 ? -9.209 -12.197 12.890 1.00 92.69 99 VAL A O 1
ATOM 814 N N . SER A 1 100 ? -9.241 -12.282 10.646 1.00 90.94 100 SER A N 1
ATOM 815 C CA . SER A 1 100 ? -9.471 -13.732 10.561 1.00 90.94 100 SER A CA 1
ATOM 816 C C . SER A 1 100 ? -8.350 -14.561 11.204 1.00 90.94 100 SER A C 1
ATOM 818 O O . SER A 1 100 ? -8.595 -15.657 11.699 1.00 90.94 100 SER A O 1
ATOM 820 N N . CYS A 1 101 ? -7.128 -14.020 11.267 1.00 87.25 101 CYS A N 1
ATOM 821 C CA . CYS A 1 101 ? -6.000 -14.616 11.983 1.00 87.25 101 CYS A CA 1
ATOM 822 C C . CYS A 1 101 ? -5.972 -14.288 13.490 1.00 87.25 101 CYS A C 1
ATOM 824 O O . CYS A 1 101 ? -5.022 -14.673 14.170 1.00 87.25 101 CYS A O 1
ATOM 826 N N . GLY A 1 102 ? -6.971 -13.574 14.019 1.00 85.81 102 GLY A N 1
ATOM 827 C CA . GLY A 1 102 ? -7.084 -13.222 15.438 1.00 85.81 102 GLY A CA 1
ATOM 828 C C . GLY A 1 102 ? -6.446 -11.886 15.830 1.00 85.81 102 GLY A C 1
ATOM 829 O O . GLY A 1 102 ? -6.309 -11.602 17.022 1.00 85.81 102 GLY A O 1
ATOM 830 N N . GLU A 1 103 ? -6.047 -11.050 14.867 1.00 90.06 103 GLU A N 1
ATOM 831 C CA . GLU A 1 103 ? -5.604 -9.686 15.161 1.00 90.06 103 GLU A CA 1
ATOM 832 C C . GLU A 1 103 ? -6.805 -8.781 15.485 1.00 90.06 103 GLU A C 1
ATOM 834 O O . GLU A 1 103 ? -7.776 -8.715 14.734 1.00 90.06 103 GLU A O 1
ATOM 839 N N . LYS A 1 104 ? -6.735 -8.030 16.589 1.00 91.94 104 LYS A N 1
ATOM 840 C CA . LYS A 1 104 ? -7.727 -6.992 16.902 1.00 91.94 104 LYS A CA 1
ATOM 841 C C . LYS A 1 104 ? -7.361 -5.706 16.169 1.00 91.94 104 LYS A C 1
ATOM 843 O O . LYS A 1 104 ? -6.429 -5.014 16.575 1.00 91.94 104 LYS A O 1
ATOM 848 N N . ILE A 1 105 ? -8.089 -5.397 15.100 1.00 93.75 105 ILE A N 1
ATOM 849 C CA . ILE A 1 105 ? -7.860 -4.183 14.314 1.00 93.75 105 ILE A CA 1
ATOM 850 C C . ILE A 1 105 ? -8.626 -3.006 14.908 1.00 93.75 105 ILE A C 1
ATOM 852 O O . ILE A 1 105 ? -9.830 -3.079 15.139 1.00 93.75 105 ILE A O 1
ATOM 856 N N . THR A 1 106 ? -7.914 -1.905 15.115 1.00 95.06 106 THR A N 1
ATOM 857 C CA . THR A 1 106 ? -8.453 -0.603 15.506 1.00 95.06 106 THR A CA 1
ATOM 858 C C . THR A 1 106 ? -7.987 0.456 14.508 1.00 95.06 106 THR A C 1
ATOM 860 O O . THR A 1 106 ? -7.171 0.187 13.625 1.00 95.06 106 THR A O 1
ATOM 863 N N . GLY A 1 107 ? -8.465 1.693 14.654 1.00 94.00 107 GLY A N 1
ATOM 864 C CA . GLY A 1 107 ? -7.970 2.812 13.851 1.00 94.00 107 GLY A CA 1
ATOM 865 C C . GLY A 1 107 ? -6.452 3.033 13.966 1.00 94.00 107 GLY A C 1
ATOM 866 O O . GLY A 1 107 ? -5.828 3.512 13.025 1.00 94.00 107 GLY A O 1
ATOM 867 N N . GLU A 1 108 ? -5.834 2.643 15.081 1.00 94.19 108 GLU A N 1
ATOM 868 C CA . GLU A 1 108 ? -4.390 2.795 15.314 1.00 94.19 108 GLU A CA 1
ATOM 869 C C . GLU A 1 108 ? -3.557 1.652 14.719 1.00 94.19 108 GLU A C 1
ATOM 871 O O . GLU A 1 108 ? -2.327 1.735 14.659 1.00 94.19 108 GLU A O 1
ATOM 876 N N . SER A 1 109 ? -4.204 0.581 14.252 1.00 94.62 109 SER A N 1
ATOM 877 C CA . SER A 1 109 ? -3.518 -0.534 13.612 1.00 94.62 109 SER A CA 1
ATOM 878 C C . SER A 1 109 ? -2.796 -0.066 12.352 1.00 94.62 109 SER A C 1
ATOM 880 O O . SER A 1 109 ? -3.386 0.540 11.458 1.00 94.62 109 SER A O 1
ATOM 882 N N . TRP A 1 110 ? -1.508 -0.395 12.252 1.00 95.69 110 TRP A N 1
ATOM 883 C CA . TRP A 1 110 ? -0.705 -0.126 11.058 1.00 95.69 110 TRP A CA 1
ATOM 884 C C . TRP A 1 110 ? -1.319 -0.787 9.832 1.00 95.69 110 TRP A C 1
ATOM 886 O O . TRP A 1 110 ? -1.715 -1.952 9.908 1.00 95.69 110 TRP A O 1
ATOM 896 N N . VAL A 1 111 ? -1.356 -0.079 8.701 1.00 94.88 111 VAL A N 1
ATOM 897 C CA . VAL A 1 111 ? -1.944 -0.609 7.460 1.00 94.88 111 VAL A CA 1
ATOM 898 C C . VAL A 1 111 ? -1.168 -1.834 6.970 1.00 94.88 111 VAL A C 1
ATOM 900 O O . VAL A 1 111 ? -1.762 -2.871 6.682 1.00 94.88 111 VAL A O 1
ATOM 903 N N . ILE A 1 112 ? 0.167 -1.766 6.960 1.00 94.62 112 ILE A N 1
ATOM 904 C CA . ILE A 1 112 ? 1.037 -2.889 6.584 1.00 94.62 112 ILE A CA 1
ATOM 905 C C . ILE A 1 112 ? 1.891 -3.322 7.779 1.00 94.62 112 ILE A C 1
ATOM 907 O O . ILE A 1 112 ? 2.541 -2.509 8.442 1.00 94.62 112 ILE A O 1
ATOM 911 N N . ARG A 1 113 ? 1.921 -4.635 8.025 1.00 89.94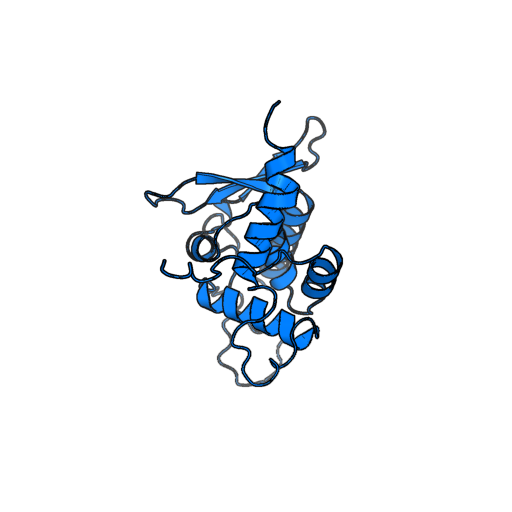 113 ARG A N 1
ATOM 912 C CA . ARG A 1 113 ? 2.689 -5.272 9.101 1.00 89.94 113 ARG A CA 1
ATOM 913 C C . ARG A 1 113 ? 3.649 -6.351 8.591 1.00 89.94 113 ARG A C 1
ATOM 915 O O . ARG A 1 113 ? 3.629 -6.745 7.417 1.00 89.94 113 ARG A O 1
ATOM 922 N N . ASP A 1 114 ? 4.528 -6.787 9.483 1.00 84.19 114 ASP A N 1
ATOM 923 C CA . ASP A 1 114 ? 5.383 -7.957 9.305 1.00 84.19 114 ASP A CA 1
ATOM 924 C C . ASP A 1 114 ? 4.578 -9.243 9.053 1.00 84.19 114 ASP A C 1
ATOM 926 O O . ASP A 1 114 ? 3.374 -9.295 9.300 1.00 84.19 114 ASP A O 1
ATOM 930 N N . ILE A 1 115 ? 5.243 -10.276 8.524 1.00 78.31 115 ILE A N 1
ATOM 931 C CA . ILE A 1 115 ? 4.647 -11.614 8.418 1.00 78.31 115 ILE A CA 1
ATOM 932 C C . ILE A 1 115 ? 4.619 -12.285 9.790 1.00 78.31 115 ILE A C 1
ATOM 934 O O . ILE A 1 115 ? 5.550 -12.148 10.582 1.00 78.31 115 ILE A O 1
ATOM 938 N N . TRP A 1 116 ? 3.560 -13.045 10.036 1.00 77.31 116 TRP A N 1
ATOM 939 C CA . TRP A 1 116 ? 3.379 -13.882 11.218 1.00 77.31 116 TRP A CA 1
ATOM 940 C C . TRP A 1 116 ? 3.104 -15.323 10.789 1.00 77.31 116 TRP A C 1
ATOM 942 O O . TRP A 1 116 ? 2.827 -15.591 9.617 1.00 77.31 116 TRP A O 1
ATOM 952 N N . GLN A 1 117 ? 3.182 -16.258 11.733 1.00 64.88 117 GLN A N 1
ATOM 953 C CA . GLN A 1 117 ? 2.771 -17.638 11.477 1.00 64.88 117 GLN A CA 1
ATOM 954 C C . GLN A 1 117 ? 1.250 -17.703 11.341 1.00 64.88 117 GLN A C 1
ATOM 956 O O . GLN A 1 117 ? 0.518 -17.402 12.280 1.00 64.88 117 GLN A O 1
ATOM 961 N N . THR A 1 118 ? 0.775 -18.091 10.160 1.00 60.34 118 THR A N 1
ATOM 962 C CA . THR A 1 118 ? -0.655 -18.265 9.863 1.00 60.34 118 THR A CA 1
ATOM 963 C C . THR A 1 118 ? -1.145 -19.691 10.138 1.00 60.34 118 THR A C 1
ATOM 965 O O . THR A 1 118 ? -2.349 -19.923 10.149 1.00 60.34 118 THR A O 1
ATOM 968 N N . THR A 1 119 ? -0.235 -20.645 10.378 1.00 51.09 119 THR A N 1
ATOM 969 C CA . THR A 1 119 ? -0.525 -22.058 10.690 1.00 51.09 119 THR A CA 1
ATOM 970 C C . THR A 1 119 ? 0.477 -22.621 11.706 1.00 51.09 119 THR A C 1
ATOM 972 O O . THR A 1 119 ? 1.597 -22.120 11.809 1.00 51.09 119 THR A O 1
ATOM 975 N N . ASN A 1 120 ? 0.081 -23.683 12.425 1.00 44.91 120 ASN A N 1
ATOM 976 C CA . ASN A 1 120 ? 0.913 -24.526 13.308 1.00 44.91 120 ASN A CA 1
ATOM 977 C C . ASN A 1 120 ? 1.983 -25.316 12.518 1.00 44.91 120 ASN A C 1
ATOM 979 O O . ASN A 1 120 ? 2.088 -26.534 12.633 1.00 44.91 120 ASN A O 1
ATOM 983 N N . ILE A 1 121 ? 2.752 -24.656 11.656 1.00 44.12 121 ILE A N 1
ATOM 984 C CA . ILE A 1 121 ? 3.874 -25.281 10.965 1.00 44.12 121 ILE A CA 1
ATOM 985 C C . ILE A 1 121 ? 5.137 -24.893 11.725 1.00 44.12 121 ILE A C 1
ATOM 987 O O . ILE A 1 121 ? 5.559 -23.737 11.734 1.00 44.12 121 ILE A O 1
ATOM 991 N N . THR A 1 122 ? 5.713 -25.895 12.381 1.00 42.09 122 THR A N 1
ATOM 992 C CA . THR A 1 122 ? 6.952 -25.901 13.163 1.00 42.09 122 THR A CA 1
ATOM 993 C C . THR A 1 122 ? 8.166 -25.598 12.277 1.00 42.09 122 THR A C 1
ATOM 995 O O . THR A 1 122 ? 9.035 -26.434 12.067 1.00 42.09 122 THR A O 1
ATOM 998 N N . TYR A 1 123 ? 8.250 -24.393 11.723 1.00 41.78 123 TYR A N 1
ATOM 999 C CA . TYR A 1 123 ? 9.495 -23.872 11.173 1.00 41.78 123 TYR A CA 1
ATOM 1000 C C . TYR A 1 123 ? 9.976 -22.755 12.089 1.00 41.78 123 TYR A C 1
ATOM 1002 O O . TYR A 1 123 ? 9.329 -21.715 12.213 1.00 41.78 123 TYR A O 1
ATOM 1010 N N . GLY A 1 124 ? 11.103 -23.017 12.758 1.00 42.09 124 GLY A N 1
ATOM 1011 C CA . GLY A 1 124 ? 11.778 -22.170 13.746 1.00 42.09 124 GLY A CA 1
ATOM 1012 C C . GLY A 1 124 ? 12.340 -20.864 13.182 1.00 42.09 124 GLY A C 1
ATOM 1013 O O . GLY A 1 124 ? 13.511 -20.550 13.369 1.00 42.09 124 GLY A O 1
ATOM 1014 N N . ALA A 1 125 ? 11.511 -20.097 12.484 1.00 45.47 125 ALA A N 1
ATOM 1015 C CA . ALA A 1 125 ? 11.751 -18.700 12.189 1.00 45.47 125 ALA A CA 1
ATOM 1016 C C . ALA A 1 125 ? 11.074 -17.862 13.280 1.00 45.47 125 ALA A C 1
ATOM 1018 O O . ALA A 1 125 ? 9.935 -18.139 13.649 1.00 45.47 125 ALA A O 1
ATOM 1019 N N . ASN A 1 126 ? 11.767 -16.829 13.764 1.00 49.25 126 ASN A N 1
ATOM 1020 C CA . ASN A 1 126 ? 11.279 -15.801 14.694 1.00 49.25 126 ASN A CA 1
ATOM 1021 C C . ASN A 1 126 ? 10.128 -14.971 14.080 1.00 49.25 126 ASN A C 1
ATOM 1023 O O . ASN A 1 126 ? 10.258 -13.767 13.859 1.00 49.25 126 ASN A O 1
ATOM 1027 N N . LEU A 1 127 ? 9.027 -15.618 13.718 1.00 58.00 127 LEU A N 1
ATOM 1028 C CA . LEU A 1 127 ? 7.836 -15.003 13.155 1.00 58.00 127 LEU A CA 1
ATOM 1029 C C . LEU A 1 127 ? 6.967 -14.491 14.307 1.00 58.00 127 LEU A C 1
ATOM 1031 O O . LEU A 1 127 ? 6.795 -15.170 15.318 1.00 58.00 127 LEU A O 1
ATOM 1035 N N . GLY A 1 128 ? 6.456 -13.265 14.172 1.00 62.56 128 GLY A N 1
ATOM 1036 C CA . GLY A 1 128 ? 5.598 -12.656 15.187 1.00 62.56 128 GLY A CA 1
ATOM 1037 C C . GLY A 1 128 ? 4.279 -13.411 15.369 1.00 62.56 128 GLY A C 1
ATOM 1038 O O . GLY A 1 128 ? 3.916 -14.266 14.562 1.00 62.56 128 GLY A O 1
ATOM 1039 N N . LEU A 1 129 ? 3.532 -13.058 16.415 1.00 72.00 129 LEU A N 1
ATOM 1040 C CA . LEU A 1 129 ? 2.165 -13.536 16.624 1.00 72.00 129 LEU A CA 1
ATOM 1041 C C . LEU A 1 129 ? 1.171 -12.651 15.860 1.00 72.00 129 LEU A C 1
ATOM 1043 O O . LEU A 1 129 ? 1.376 -11.440 15.720 1.00 72.00 129 LEU A O 1
ATOM 1047 N N . ALA A 1 130 ? 0.052 -13.228 15.413 1.00 76.94 130 ALA A N 1
ATOM 1048 C CA . ALA A 1 130 ? -1.053 -12.453 14.838 1.00 76.94 130 ALA A CA 1
ATOM 1049 C C . ALA A 1 130 ? -1.545 -11.373 15.821 1.00 76.94 130 ALA A C 1
ATOM 1051 O O . ALA A 1 130 ? -1.773 -10.233 15.431 1.00 76.94 130 ALA A O 1
ATOM 1052 N N . THR A 1 131 ? -1.572 -11.697 17.114 1.00 78.50 131 THR A N 1
ATOM 1053 C CA . THR A 1 131 ? -1.971 -10.812 18.219 1.00 78.50 131 THR A CA 1
ATOM 1054 C C . THR A 1 131 ? -0.947 -9.730 18.573 1.00 78.50 131 THR A C 1
ATOM 1056 O O . THR A 1 131 ? -1.231 -8.869 19.399 1.00 78.50 131 THR A O 1
ATOM 1059 N N . SER A 1 132 ? 0.251 -9.752 17.982 1.00 81.69 132 SER A N 1
ATOM 1060 C CA . SER A 1 132 ? 1.322 -8.779 18.243 1.00 81.69 132 SER A CA 1
ATOM 1061 C C . SER A 1 132 ? 1.887 -8.211 16.934 1.00 81.69 132 SER A C 1
ATOM 1063 O O . SER A 1 132 ? 3.038 -8.493 16.585 1.00 81.69 132 SER A O 1
ATOM 1065 N N . PRO A 1 133 ? 1.086 -7.434 16.179 1.00 85.62 133 PRO A N 1
ATOM 1066 C CA . PRO A 1 133 ? 1.501 -6.842 14.911 1.00 85.62 133 PRO A CA 1
ATOM 1067 C C . PRO A 1 133 ? 2.654 -5.854 15.067 1.00 85.62 133 PRO A C 1
ATOM 1069 O O . PRO A 1 133 ? 2.592 -4.937 15.887 1.00 85.62 133 PRO A O 1
ATOM 1072 N N . LYS A 1 134 ? 3.682 -5.979 14.217 1.00 87.62 134 LYS A N 1
ATOM 1073 C CA . LYS A 1 134 ? 4.749 -4.977 14.111 1.00 87.62 134 LYS A CA 1
ATOM 1074 C C . LYS A 1 134 ? 4.656 -4.254 12.776 1.00 87.62 134 LYS A C 1
ATOM 1076 O O . LYS A 1 134 ? 4.547 -4.878 11.722 1.00 87.62 134 LYS A O 1
ATOM 1081 N N . LYS A 1 135 ? 4.739 -2.921 12.816 1.00 92.38 135 LYS A N 1
ATOM 1082 C CA . LYS A 1 135 ? 4.755 -2.072 11.616 1.00 92.38 135 LYS A CA 1
ATOM 1083 C C . LYS A 1 135 ? 5.842 -2.529 10.646 1.00 92.38 135 LYS A C 1
ATOM 1085 O O . LYS A 1 135 ? 7.014 -2.612 11.028 1.00 92.38 135 LYS A O 1
ATOM 1090 N N . LEU A 1 136 ? 5.481 -2.737 9.381 1.00 92.06 136 LEU A N 1
ATOM 1091 C CA . LEU A 1 136 ? 6.477 -2.915 8.332 1.00 92.06 136 LEU A CA 1
ATOM 1092 C C . LEU A 1 136 ? 6.987 -1.540 7.898 1.00 92.06 136 LEU A C 1
ATOM 1094 O O . LEU A 1 136 ? 6.236 -0.743 7.346 1.00 92.06 136 LEU A O 1
ATOM 1098 N N . LYS A 1 137 ? 8.270 -1.266 8.147 1.00 92.88 137 LYS A N 1
ATOM 1099 C CA . LYS A 1 137 ? 8.891 0.002 7.744 1.00 92.88 137 LYS A CA 1
ATOM 1100 C C . LYS A 1 137 ? 8.915 0.156 6.221 1.00 92.88 137 LYS A C 1
ATOM 1102 O O . LYS A 1 137 ? 8.975 -0.841 5.494 1.00 92.88 137 LYS A O 1
ATOM 1107 N N . SER A 1 138 ? 9.003 1.393 5.744 1.00 92.56 138 SER A N 1
ATOM 1108 C CA . SER A 1 138 ? 9.158 1.740 4.324 1.00 92.56 138 SER A CA 1
ATOM 1109 C C . SER A 1 138 ? 10.305 0.985 3.639 1.00 92.56 138 SER A C 1
ATOM 1111 O O . SER A 1 138 ? 10.164 0.527 2.505 1.00 92.56 138 SER A O 1
ATOM 1113 N N . SER A 1 139 ? 11.422 0.757 4.337 1.00 91.06 139 SER A N 1
ATOM 1114 C CA . SER A 1 139 ? 12.540 -0.061 3.842 1.00 91.06 139 SER A CA 1
ATOM 1115 C C . SER A 1 139 ? 12.173 -1.538 3.649 1.00 91.06 139 SER A C 1
ATOM 1117 O O . SER A 1 139 ? 12.620 -2.166 2.689 1.00 91.06 139 SER A O 1
ATOM 1119 N N . GLY A 1 140 ? 11.328 -2.090 4.522 1.00 90.50 140 GLY A N 1
ATOM 1120 C CA . GLY A 1 140 ? 10.781 -3.441 4.399 1.00 90.50 140 GLY A CA 1
ATOM 1121 C C . GLY A 1 140 ? 9.813 -3.557 3.225 1.00 90.50 140 GLY A C 1
ATOM 1122 O O . GLY A 1 140 ? 9.921 -4.495 2.439 1.00 90.50 140 GLY A O 1
ATOM 1123 N N . ILE A 1 141 ? 8.939 -2.564 3.048 1.00 92.50 141 ILE A N 1
ATOM 1124 C CA . ILE A 1 141 ? 8.033 -2.473 1.893 1.00 92.50 141 ILE A CA 1
ATOM 1125 C C . ILE A 1 141 ? 8.826 -2.372 0.590 1.00 92.50 141 ILE A C 1
ATOM 1127 O O . ILE A 1 141 ? 8.519 -3.070 -0.372 1.00 92.50 141 ILE A O 1
ATOM 1131 N N . LYS A 1 142 ? 9.898 -1.571 0.567 1.00 91.94 142 LYS A N 1
ATOM 1132 C CA . LYS A 1 142 ? 10.776 -1.448 -0.603 1.00 91.94 142 LYS A CA 1
ATOM 1133 C C . LYS A 1 142 ? 11.349 -2.803 -1.002 1.00 91.94 142 LYS A C 1
ATOM 1135 O O . LYS A 1 142 ? 11.244 -3.190 -2.160 1.00 91.94 142 LYS A O 1
ATOM 1140 N N . ARG A 1 143 ? 11.924 -3.525 -0.034 1.00 90.62 143 ARG A N 1
ATOM 1141 C CA . ARG A 1 143 ? 12.499 -4.859 -0.256 1.00 90.62 143 ARG A CA 1
ATOM 1142 C C . ARG A 1 143 ? 11.445 -5.859 -0.719 1.00 90.62 143 ARG A C 1
ATOM 1144 O O . ARG A 1 143 ? 11.742 -6.688 -1.569 1.00 90.62 143 ARG A O 1
ATOM 1151 N N . LEU A 1 144 ? 10.236 -5.776 -0.168 1.00 91.25 144 LEU A N 1
ATOM 1152 C CA . LEU A 1 144 ? 9.118 -6.637 -0.537 1.00 91.25 144 LEU A CA 1
ATOM 1153 C C . LEU A 1 144 ? 8.699 -6.417 -2.000 1.00 91.25 144 LEU A C 1
ATOM 1155 O O . LEU A 1 144 ? 8.615 -7.382 -2.754 1.00 91.25 144 LEU A O 1
ATOM 1159 N N . LEU A 1 145 ? 8.530 -5.159 -2.418 1.00 91.62 145 LEU A N 1
ATOM 1160 C CA . LEU A 1 145 ? 8.251 -4.807 -3.814 1.00 91.62 145 LEU A CA 1
ATOM 1161 C C . LEU A 1 145 ? 9.393 -5.245 -4.741 1.00 91.62 145 LEU A C 1
ATOM 1163 O O . LEU A 1 145 ? 9.158 -5.864 -5.769 1.00 91.62 145 LEU A O 1
ATOM 1167 N N . GLU A 1 146 ? 10.649 -4.978 -4.380 1.00 90.38 146 GLU A N 1
ATOM 1168 C CA . GLU A 1 146 ? 11.792 -5.387 -5.205 1.00 90.38 146 GLU A CA 1
ATOM 1169 C C . GLU A 1 146 ? 11.859 -6.908 -5.372 1.00 90.38 146 GLU A C 1
ATOM 1171 O O . GLU A 1 146 ? 12.028 -7.380 -6.493 1.00 90.38 146 GLU A O 1
ATOM 1176 N N . ARG A 1 147 ? 11.660 -7.672 -4.292 1.00 89.31 147 ARG A N 1
ATOM 1177 C CA . ARG A 1 147 ? 11.608 -9.138 -4.330 1.00 89.31 147 ARG A CA 1
ATOM 1178 C C . ARG A 1 147 ? 10.516 -9.641 -5.273 1.00 89.31 147 ARG A C 1
ATOM 1180 O O . ARG A 1 147 ? 10.795 -10.480 -6.123 1.00 89.31 147 ARG A O 1
ATOM 1187 N N . ALA A 1 148 ? 9.308 -9.095 -5.158 1.00 90.88 148 ALA A N 1
ATOM 1188 C CA . ALA A 1 148 ? 8.195 -9.486 -6.011 1.00 90.88 148 ALA A CA 1
ATOM 1189 C C . ALA A 1 148 ? 8.444 -9.158 -7.496 1.00 90.88 148 ALA A C 1
ATOM 1191 O O . ALA A 1 148 ? 7.992 -9.904 -8.356 1.00 90.88 148 ALA A O 1
ATOM 1192 N N . LEU A 1 149 ? 9.202 -8.103 -7.826 1.00 89.31 149 LEU A N 1
ATOM 1193 C CA . LEU A 1 149 ? 9.590 -7.823 -9.217 1.00 89.31 149 LEU A CA 1
ATOM 1194 C C . LEU A 1 149 ? 10.562 -8.868 -9.777 1.00 89.31 149 LEU A C 1
ATOM 1196 O O . LEU A 1 149 ? 10.430 -9.268 -10.932 1.00 89.31 149 LEU A O 1
ATOM 1200 N N . TRP A 1 150 ? 11.538 -9.297 -8.977 1.00 88.12 150 TRP A N 1
ATOM 1201 C CA . TRP A 1 150 ? 12.498 -10.324 -9.385 1.00 88.12 150 TRP A CA 1
ATOM 1202 C C . TRP A 1 150 ? 11.832 -11.689 -9.558 1.00 88.12 150 TRP A C 1
ATOM 1204 O O . TRP A 1 150 ? 12.000 -12.318 -10.597 1.00 88.12 150 TRP A O 1
ATOM 1214 N N . GLU A 1 151 ? 11.033 -12.126 -8.582 1.00 89.12 151 GLU A N 1
ATOM 1215 C CA . GLU A 1 151 ? 10.376 -13.441 -8.627 1.00 89.12 151 GLU A CA 1
ATOM 1216 C C . GLU A 1 151 ? 9.303 -13.532 -9.724 1.00 89.12 151 GLU A C 1
ATOM 1218 O O . GLU A 1 151 ? 9.109 -14.597 -10.300 1.00 89.12 151 GLU A O 1
ATOM 1223 N N . GLN A 1 152 ? 8.657 -12.416 -10.083 1.00 88.69 152 GLN A N 1
ATOM 1224 C CA . GLN A 1 152 ? 7.732 -12.352 -11.223 1.00 88.69 152 GLN A CA 1
ATOM 1225 C C . GLN A 1 152 ? 8.438 -12.224 -12.586 1.00 88.69 152 GLN A C 1
ATOM 1227 O O . GLN A 1 152 ? 7.781 -12.069 -13.618 1.00 88.69 152 GLN A O 1
ATOM 1232 N N . GLY A 1 153 ? 9.775 -12.239 -12.633 1.00 85.81 153 GLY A N 1
ATOM 1233 C CA . GLY A 1 153 ? 10.534 -12.076 -13.878 1.00 85.81 153 GLY A CA 1
ATOM 1234 C C . GLY A 1 153 ? 10.315 -10.716 -14.553 1.00 85.81 153 GLY A C 1
ATOM 1235 O O . GLY A 1 153 ? 10.445 -10.595 -15.766 1.00 85.81 153 GLY A O 1
ATOM 1236 N N . LEU A 1 154 ? 9.928 -9.693 -13.783 1.00 84.38 154 LEU A N 1
ATOM 1237 C CA . LEU A 1 154 ? 9.844 -8.301 -14.245 1.00 84.38 154 LEU A CA 1
ATOM 1238 C C . LEU A 1 154 ? 11.206 -7.601 -14.163 1.00 84.38 154 LEU A C 1
ATOM 1240 O O . LEU A 1 154 ? 11.404 -6.530 -14.733 1.00 84.38 154 LEU A O 1
ATOM 1244 N N . ARG A 1 155 ? 12.158 -8.195 -13.437 1.00 82.50 155 ARG A N 1
ATOM 1245 C CA . ARG A 1 155 ? 13.550 -7.754 -13.366 1.00 82.50 155 ARG A CA 1
ATOM 1246 C C . ARG A 1 155 ? 14.488 -8.871 -13.782 1.00 82.50 155 ARG A C 1
ATOM 1248 O O . ARG A 1 155 ? 14.342 -10.008 -13.351 1.00 82.50 155 ARG A O 1
ATOM 1255 N N . HIS A 1 156 ? 15.485 -8.485 -14.566 1.00 81.50 156 HIS A N 1
ATOM 1256 C CA . HIS A 1 156 ? 16.564 -9.342 -15.040 1.00 81.50 156 HIS A CA 1
ATOM 1257 C C . HIS A 1 156 ? 17.908 -8.738 -14.629 1.00 81.50 156 HIS A C 1
ATOM 1259 O O . HIS A 1 156 ? 17.976 -7.513 -14.470 1.00 81.50 156 HIS A O 1
ATOM 1265 N N . PRO A 1 157 ? 18.968 -9.551 -14.452 1.00 79.88 157 PRO A N 1
ATOM 1266 C CA . PRO A 1 157 ? 20.314 -9.041 -14.222 1.00 79.88 157 PRO A CA 1
ATOM 1267 C C . PRO A 1 157 ? 20.673 -7.985 -15.265 1.00 79.88 157 PRO A C 1
ATOM 1269 O O . PRO A 1 157 ? 20.365 -8.136 -16.447 1.00 79.88 157 PRO A O 1
ATOM 1272 N N . LEU A 1 158 ? 21.275 -6.889 -14.810 1.00 77.56 158 LEU A N 1
ATOM 1273 C CA . LEU A 1 158 ? 21.668 -5.815 -15.709 1.00 77.56 158 LEU A CA 1
ATOM 1274 C C . LEU A 1 158 ? 22.803 -6.295 -16.625 1.00 77.56 158 LEU A C 1
ATOM 1276 O O . LEU A 1 158 ? 23.708 -6.975 -16.136 1.00 77.56 158 LEU A O 1
ATOM 1280 N N . PRO A 1 159 ? 22.780 -5.935 -17.922 1.00 76.12 159 PRO A N 1
ATOM 1281 C CA . PRO A 1 159 ? 23.923 -6.127 -18.803 1.00 76.12 159 PRO A CA 1
ATOM 1282 C C . PRO A 1 159 ? 25.182 -5.473 -18.232 1.00 76.12 159 PRO A C 1
ATOM 1284 O O 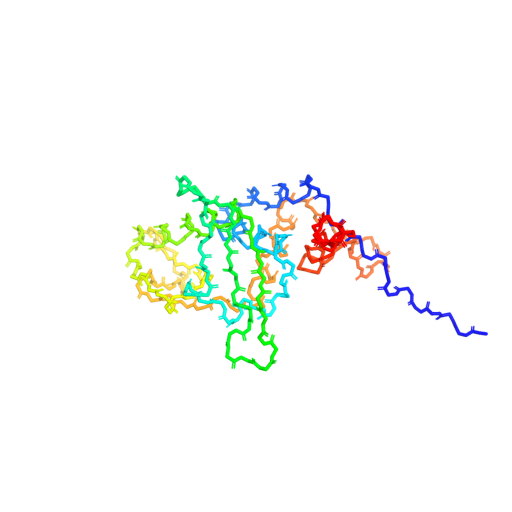. PRO A 1 159 ? 25.099 -4.476 -17.505 1.00 76.12 159 PRO A O 1
ATOM 1287 N N . ASP A 1 160 ? 26.345 -6.015 -18.585 1.00 68.81 160 ASP A N 1
ATOM 1288 C CA . ASP A 1 160 ? 27.614 -5.509 -18.072 1.00 68.81 160 ASP A CA 1
ATOM 1289 C C . ASP A 1 160 ? 27.803 -4.024 -18.437 1.00 68.81 160 ASP A C 1
ATOM 1291 O O . ASP A 1 160 ? 27.499 -3.584 -19.547 1.00 68.81 160 ASP A O 1
ATOM 1295 N N . GLY A 1 161 ? 28.217 -3.219 -17.458 1.00 73.56 161 GLY A N 1
ATOM 1296 C CA . GLY A 1 161 ? 28.293 -1.758 -17.575 1.00 73.56 161 GLY A CA 1
ATOM 1297 C C . GLY A 1 161 ? 26.995 -0.979 -17.292 1.00 73.56 161 GLY A C 1
ATOM 1298 O O . GLY A 1 161 ? 27.064 0.236 -17.075 1.00 73.56 161 GLY A O 1
ATOM 1299 N N . MET A 1 162 ? 25.823 -1.622 -17.200 1.00 72.38 162 MET A N 1
ATOM 1300 C CA . MET A 1 162 ? 24.581 -0.944 -16.802 1.00 72.38 162 MET A CA 1
ATOM 1301 C C . MET A 1 162 ? 24.416 -0.890 -15.279 1.00 72.38 162 MET A C 1
ATOM 1303 O O . MET A 1 162 ? 24.501 -1.891 -14.575 1.00 72.38 162 MET A O 1
ATOM 1307 N N . LYS A 1 163 ? 24.116 0.306 -14.753 1.00 66.00 163 LYS A N 1
ATOM 1308 C CA . LYS A 1 163 ? 23.958 0.547 -13.303 1.00 66.00 163 LYS A CA 1
ATOM 1309 C C . LYS A 1 163 ? 22.503 0.683 -12.839 1.00 66.00 163 LYS A C 1
ATOM 1311 O O . LYS A 1 163 ? 22.266 0.864 -11.644 1.00 66.00 163 LYS A O 1
ATOM 1316 N N . ARG A 1 164 ? 21.527 0.691 -13.756 1.00 64.19 164 ARG A N 1
ATOM 1317 C CA . ARG A 1 164 ? 20.111 0.969 -13.452 1.00 64.19 164 ARG A CA 1
ATOM 1318 C C . ARG A 1 164 ? 19.178 0.120 -14.313 1.00 64.19 164 ARG A C 1
ATOM 1320 O O . ARG A 1 164 ? 19.425 -0.033 -15.500 1.00 64.19 164 ARG A O 1
ATOM 1327 N N . HIS A 1 165 ? 18.107 -0.390 -13.703 1.00 72.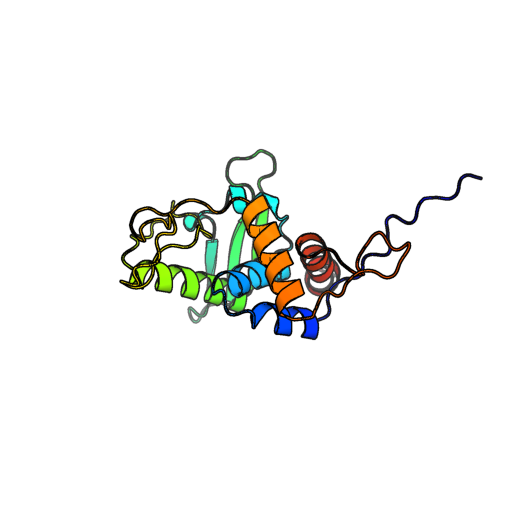12 165 HIS A N 1
ATOM 1328 C CA . HIS A 1 165 ? 16.977 -0.979 -14.431 1.00 72.12 165 HIS A CA 1
ATOM 1329 C C . HIS A 1 165 ? 16.096 0.123 -15.023 1.00 72.12 165 HIS A C 1
ATOM 1331 O O . HIS A 1 165 ? 16.081 1.234 -14.495 1.00 72.12 165 HIS A O 1
ATOM 1337 N N . GLU A 1 166 ? 15.306 -0.225 -16.041 1.00 64.50 166 GLU A N 1
ATOM 1338 C CA . GLU A 1 166 ? 14.411 0.696 -16.758 1.00 64.50 166 GLU A CA 1
ATOM 1339 C C . GLU A 1 166 ? 13.457 1.478 -15.847 1.00 64.50 166 GLU A C 1
ATOM 1341 O O . GLU A 1 166 ? 13.043 2.585 -16.187 1.00 64.50 166 GLU A O 1
ATOM 1346 N N . TRP A 1 167 ? 13.108 0.927 -14.677 1.00 70.25 167 TRP A N 1
ATOM 1347 C CA . TRP A 1 167 ? 12.341 1.642 -13.666 1.00 70.25 167 TRP A CA 1
ATOM 1348 C C . TRP A 1 167 ? 12.597 1.149 -12.230 1.00 70.25 167 TRP A C 1
ATOM 1350 O O . TRP A 1 167 ? 12.906 -0.016 -11.938 1.00 70.25 167 TRP A O 1
ATOM 1360 N N . LYS A 1 168 ? 12.455 2.073 -11.275 1.00 72.44 168 LYS A N 1
ATOM 1361 C CA . LYS A 1 168 ? 12.603 1.818 -9.833 1.00 72.44 168 LYS A CA 1
ATOM 1362 C C . LYS A 1 168 ? 11.234 1.570 -9.205 1.00 72.44 168 LYS A C 1
ATOM 1364 O O . LYS A 1 168 ? 10.482 2.526 -9.136 1.00 72.44 168 LYS A O 1
ATOM 1369 N N . ALA A 1 169 ? 10.953 0.377 -8.669 1.00 75.38 169 ALA A N 1
ATOM 1370 C CA . ALA A 1 169 ? 9.669 -0.038 -8.066 1.00 75.38 169 ALA A CA 1
ATOM 1371 C C . ALA A 1 169 ? 8.765 1.113 -7.553 1.00 75.38 169 ALA A C 1
ATOM 1373 O O . ALA A 1 169 ? 7.886 1.613 -8.251 1.00 75.38 169 ALA A O 1
ATOM 1374 N N . ALA A 1 170 ? 9.064 1.609 -6.351 1.00 77.31 170 ALA A N 1
ATOM 1375 C CA . ALA A 1 170 ? 8.302 2.655 -5.674 1.00 77.31 170 ALA A CA 1
ATOM 1376 C C . ALA A 1 170 ? 8.236 3.994 -6.433 1.00 77.31 170 ALA A C 1
ATOM 1378 O O . ALA A 1 170 ? 7.225 4.689 -6.394 1.00 77.31 170 ALA A O 1
ATOM 1379 N N . HIS A 1 171 ? 9.323 4.380 -7.103 1.00 78.56 171 HIS A N 1
ATOM 1380 C CA . HIS A 1 171 ? 9.382 5.642 -7.841 1.00 78.56 171 HIS A CA 1
ATOM 1381 C C . HIS A 1 171 ? 8.643 5.549 -9.187 1.00 78.56 171 HIS A C 1
ATOM 1383 O O . HIS A 1 171 ? 8.046 6.527 -9.627 1.00 78.56 171 HIS A O 1
ATOM 1389 N N . GLY A 1 172 ? 8.637 4.367 -9.802 1.00 79.88 172 GLY A N 1
ATOM 1390 C CA . GLY A 1 172 ? 7.928 4.040 -11.030 1.00 79.88 172 GLY A CA 1
ATOM 1391 C C . GLY A 1 172 ? 6.422 4.103 -10.834 1.00 79.88 172 GLY A C 1
ATOM 1392 O O . GLY A 1 172 ? 5.758 4.755 -11.628 1.00 79.88 172 GLY A O 1
ATOM 1393 N N . PHE A 1 173 ? 5.885 3.559 -9.735 1.00 85.00 173 PHE A N 1
ATOM 1394 C CA . PHE A 1 173 ? 4.452 3.697 -9.426 1.00 85.00 173 PHE A CA 1
ATOM 1395 C C . PHE A 1 173 ? 4.029 5.159 -9.265 1.00 85.00 173 PHE A C 1
ATOM 1397 O O . PHE A 1 173 ? 3.006 5.571 -9.805 1.00 85.00 173 PHE A O 1
ATOM 1404 N N . ARG A 1 174 ? 4.859 5.988 -8.617 1.00 84.94 174 ARG A N 1
ATOM 1405 C CA . ARG A 1 174 ? 4.599 7.432 -8.537 1.00 84.94 174 ARG A CA 1
ATOM 1406 C C . ARG A 1 174 ? 4.643 8.101 -9.913 1.00 84.94 174 ARG A C 1
ATOM 1408 O O . ARG A 1 174 ? 3.824 8.972 -10.176 1.00 84.94 174 ARG A O 1
ATOM 1415 N N . LYS A 1 175 ? 5.575 7.717 -10.793 1.00 83.69 175 LYS A N 1
ATOM 1416 C CA . LYS A 1 175 ? 5.609 8.214 -12.180 1.00 83.69 175 LYS A CA 1
ATOM 1417 C C . LYS A 1 175 ? 4.362 7.799 -12.961 1.00 83.69 175 LYS A C 1
ATOM 1419 O O . LYS A 1 175 ? 3.796 8.644 -13.641 1.00 83.69 175 LYS A O 1
ATOM 1424 N N . PHE A 1 176 ? 3.913 6.553 -12.805 1.00 83.62 176 PHE A N 1
ATOM 1425 C CA . PHE A 1 176 ? 2.685 6.053 -13.420 1.00 83.62 176 PHE A CA 1
ATOM 1426 C C . PHE A 1 176 ? 1.463 6.869 -12.988 1.00 83.62 176 PHE A C 1
ATOM 1428 O O . PHE A 1 176 ? 0.697 7.301 -13.845 1.00 83.62 176 PHE A O 1
ATOM 1435 N N . TYR A 1 177 ? 1.317 7.139 -11.686 1.00 84.38 177 TYR A N 1
ATOM 1436 C CA . TYR A 1 177 ? 0.250 7.997 -11.164 1.00 84.38 177 TYR A CA 1
ATOM 1437 C C . TYR A 1 177 ? 0.271 9.386 -11.816 1.00 84.38 177 TYR A C 1
ATOM 1439 O O . TYR A 1 177 ? -0.744 9.858 -12.322 1.00 84.38 177 TYR A O 1
ATOM 1447 N N . LYS A 1 178 ? 1.447 10.024 -11.868 1.00 81.88 178 LYS A N 1
ATOM 1448 C CA . LYS A 1 178 ? 1.598 11.356 -12.471 1.00 81.88 178 LYS A CA 1
ATOM 1449 C C . LYS A 1 178 ? 1.227 11.394 -13.954 1.00 81.88 178 LYS A C 1
ATOM 1451 O O . LYS A 1 178 ? 0.713 12.403 -14.424 1.00 81.88 178 LYS A O 1
ATOM 1456 N N . SER A 1 179 ? 1.517 10.331 -14.701 1.00 77.38 179 SER A N 1
ATOM 1457 C CA . SER A 1 179 ? 1.238 10.293 -16.138 1.00 77.38 179 SER A CA 1
ATOM 1458 C C . SER A 1 179 ? -0.198 9.886 -16.470 1.00 77.38 179 SER A C 1
ATOM 1460 O O . SER A 1 179 ? -0.707 10.350 -17.478 1.00 77.38 179 SER A O 1
ATOM 1462 N N . HIS A 1 180 ? -0.853 9.056 -15.652 1.00 73.88 180 HIS A N 1
ATOM 1463 C CA . HIS A 1 180 ? -2.182 8.509 -15.970 1.00 73.88 180 HIS A CA 1
ATOM 1464 C C . HIS A 1 180 ? -3.323 9.129 -15.156 1.00 73.88 180 HIS A C 1
ATOM 1466 O O . HIS A 1 180 ? -4.410 9.322 -15.689 1.00 73.88 180 HIS A O 1
ATOM 1472 N N . ALA A 1 181 ? -3.098 9.436 -13.876 1.00 69.50 181 ALA A N 1
ATOM 1473 C CA . ALA A 1 181 ? -4.144 9.914 -12.972 1.00 69.50 181 ALA A CA 1
ATOM 1474 C C . ALA A 1 181 ? -4.105 11.440 -12.801 1.00 69.50 181 ALA A C 1
ATOM 1476 O O . ALA A 1 181 ? -5.124 12.103 -12.966 1.00 69.50 181 ALA A O 1
ATOM 1477 N N . GLU A 1 182 ? -2.926 12.024 -12.554 1.00 63.94 182 GLU A N 1
ATOM 1478 C CA . GLU A 1 182 ? -2.804 13.475 -12.322 1.00 63.94 182 GLU A CA 1
ATOM 1479 C C . GLU A 1 182 ? -3.207 14.304 -13.556 1.00 63.94 182 GLU A C 1
ATOM 1481 O O . GLU A 1 182 ? -3.765 15.388 -13.412 1.00 63.94 182 GLU A O 1
ATOM 1486 N N . GLN A 1 183 ? -2.974 13.797 -14.772 1.00 59.28 183 GLN A N 1
ATOM 1487 C CA . GLN A 1 183 ? -3.373 14.484 -16.008 1.00 59.28 183 GLN A CA 1
ATOM 1488 C C . GLN A 1 183 ? -4.895 14.542 -16.193 1.00 59.28 183 GLN A C 1
ATOM 1490 O O . GLN A 1 183 ? -5.395 15.533 -16.713 1.00 59.28 183 GLN A O 1
ATOM 1495 N N . MET A 1 184 ? -5.617 13.521 -15.726 1.00 57.66 184 MET A N 1
ATOM 1496 C CA . MET A 1 184 ? -7.079 13.426 -15.828 1.00 57.66 184 MET A CA 1
ATOM 1497 C C . MET A 1 184 ? -7.811 14.153 -14.690 1.00 57.66 184 MET A C 1
ATOM 1499 O O . MET A 1 184 ? -9.013 14.377 -14.776 1.00 57.66 184 MET A O 1
ATOM 1503 N N . MET A 1 185 ? -7.099 14.508 -13.613 1.00 56.25 185 MET A N 1
ATOM 1504 C CA . MET A 1 185 ? -7.648 15.166 -12.419 1.00 56.25 185 MET A CA 1
ATOM 1505 C C . MET A 1 185 ? -7.433 16.686 -12.393 1.00 56.25 185 MET A C 1
ATOM 1507 O O . MET A 1 185 ? -7.888 17.347 -11.460 1.00 56.25 185 MET A O 1
ATOM 1511 N N . LYS A 1 186 ? -6.744 17.264 -13.386 1.00 41.06 186 LYS A N 1
ATOM 1512 C CA . LYS A 1 186 ? -6.655 18.723 -13.514 1.00 41.06 186 LYS A CA 1
ATOM 1513 C C . LYS A 1 186 ? -7.960 19.248 -14.121 1.00 41.06 186 LYS A C 1
ATOM 1515 O O . LYS A 1 186 ? -8.278 18.843 -15.236 1.00 41.06 186 LYS A O 1
ATOM 1520 N N . PRO A 1 187 ? -8.705 20.131 -13.433 1.00 42.09 187 PRO A N 1
ATOM 1521 C CA . PRO A 1 187 ? -9.829 20.805 -14.065 1.00 42.09 187 PRO A CA 1
ATOM 1522 C C . PRO A 1 187 ? -9.299 21.651 -15.232 1.00 42.09 187 PRO A C 1
ATOM 1524 O O . PRO A 1 187 ? -8.285 22.339 -15.082 1.00 42.09 187 PRO A O 1
ATOM 1527 N N . HIS A 1 188 ? -9.946 21.526 -16.392 1.00 44.41 188 HIS A N 1
ATOM 1528 C CA . HIS A 1 188 ? -9.758 22.429 -17.528 1.00 44.41 188 HIS A CA 1
ATOM 1529 C C . HIS A 1 188 ? -10.321 23.815 -17.218 1.00 44.41 188 HIS A C 1
ATOM 1531 O O . HIS A 1 188 ? -11.358 23.880 -16.518 1.00 44.41 188 HIS A O 1
#